Protein AF-A0A522FGK0-F1 (afdb_monomer_lite)

pLDDT: mean 82.78, std 17.63, range [37.12, 97.75]

Structure (mmCIF, N/CA/C/O backbone):
data_AF-A0A522FGK0-F1
#
_entry.id   AF-A0A522FGK0-F1
#
loop_
_atom_site.group_PDB
_atom_site.id
_atom_site.type_symbol
_atom_site.label_atom_id
_atom_site.lab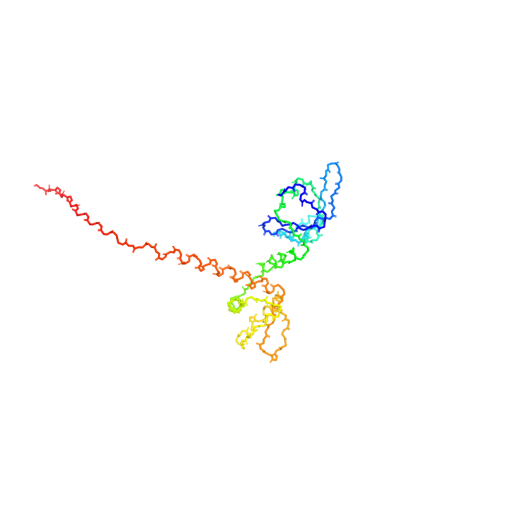el_alt_id
_atom_site.label_comp_id
_atom_site.label_asym_id
_atom_site.label_entity_id
_atom_site.label_seq_id
_atom_site.pdbx_PDB_ins_code
_atom_site.Cartn_x
_atom_site.Cartn_y
_atom_site.Cartn_z
_atom_site.occupancy
_atom_site.B_iso_or_equiv
_atom_site.auth_seq_id
_atom_site.auth_comp_id
_atom_site.auth_asym_id
_atom_site.auth_atom_id
_atom_site.pdbx_PDB_model_num
ATOM 1 N N . MET A 1 1 ? -10.965 -11.462 15.224 1.00 84.38 1 MET A N 1
ATOM 2 C CA . MET A 1 1 ? -9.969 -11.126 16.268 1.00 84.38 1 MET A CA 1
ATOM 3 C C . MET A 1 1 ? -10.663 -11.017 17.625 1.00 84.38 1 MET A C 1
ATOM 5 O O . MET A 1 1 ? -11.863 -10.760 17.637 1.00 84.38 1 MET A O 1
ATOM 9 N N . ASN A 1 2 ? -9.981 -11.245 18.753 1.00 86.81 2 ASN A N 1
ATOM 10 C CA . ASN A 1 2 ? -10.593 -11.098 20.082 1.00 86.81 2 ASN A CA 1
ATOM 11 C C . ASN A 1 2 ? -10.705 -9.606 20.455 1.00 86.81 2 ASN A C 1
ATOM 13 O O . ASN A 1 2 ? -9.817 -8.815 20.149 1.00 86.81 2 ASN A O 1
ATOM 17 N N . HIS A 1 3 ? -11.778 -9.208 21.147 1.00 86.06 3 HIS A N 1
ATOM 18 C CA . HIS A 1 3 ? -12.003 -7.821 21.580 1.00 86.06 3 HIS A CA 1
ATOM 19 C C . HIS A 1 3 ? -10.834 -7.269 22.410 1.00 86.06 3 HIS A C 1
ATOM 21 O O . HIS A 1 3 ? -10.490 -6.097 22.282 1.00 86.06 3 HIS A O 1
ATOM 27 N N . LYS A 1 4 ? -10.198 -8.122 23.227 1.00 85.12 4 LYS A N 1
ATOM 28 C CA . LYS A 1 4 ? -9.060 -7.749 24.087 1.00 85.12 4 LYS A CA 1
ATOM 29 C C . LYS A 1 4 ? -7.779 -7.414 23.309 1.00 85.12 4 LYS A C 1
ATOM 31 O O . LYS A 1 4 ? -6.858 -6.846 23.880 1.00 85.12 4 LYS A O 1
ATOM 36 N N . GLU A 1 5 ? -7.717 -7.756 22.023 1.00 90.00 5 GLU A N 1
ATOM 37 C CA . GLU A 1 5 ? -6.552 -7.531 21.155 1.00 90.00 5 GLU A CA 1
ATOM 38 C C . GLU A 1 5 ? -6.646 -6.208 20.375 1.00 90.00 5 GLU A C 1
ATOM 40 O O . GLU A 1 5 ? -5.714 -5.841 19.652 1.00 90.00 5 GLU A O 1
ATOM 45 N N . ILE A 1 6 ? -7.766 -5.485 20.501 1.00 94.56 6 ILE A N 1
ATOM 46 C CA . ILE A 1 6 ? -7.970 -4.184 19.862 1.00 94.56 6 ILE A CA 1
ATOM 47 C C . ILE A 1 6 ? -7.393 -3.085 20.755 1.00 94.56 6 ILE A C 1
ATOM 49 O O . ILE A 1 6 ? -7.887 -2.825 21.849 1.00 94.56 6 ILE A O 1
ATOM 53 N N . ILE A 1 7 ? -6.338 -2.430 20.274 1.00 95.75 7 ILE A N 1
ATOM 54 C CA . ILE A 1 7 ? -5.534 -1.470 21.029 1.00 95.75 7 ILE A CA 1
ATOM 55 C C . ILE A 1 7 ? -5.532 -0.134 20.286 1.00 95.75 7 ILE A C 1
ATOM 57 O O . ILE A 1 7 ? -5.384 -0.077 19.063 1.00 95.75 7 ILE A O 1
ATOM 61 N N . VAL A 1 8 ? -5.673 0.962 21.031 1.00 96.69 8 VAL A N 1
ATOM 62 C CA . VAL A 1 8 ? -5.547 2.318 20.483 1.00 96.69 8 VAL A CA 1
ATOM 63 C C . VAL A 1 8 ? -4.144 2.526 19.908 1.00 96.69 8 VAL A C 1
ATOM 65 O O . VAL A 1 8 ? -3.147 2.141 20.509 1.00 96.69 8 VAL A O 1
ATOM 68 N N . GLY A 1 9 ? -4.059 3.127 18.722 1.00 94.75 9 GLY A N 1
ATOM 69 C CA . GLY A 1 9 ? -2.803 3.378 18.016 1.00 94.75 9 GLY A CA 1
ATOM 70 C C . GLY A 1 9 ? -2.341 2.237 17.106 1.00 94.75 9 GLY A C 1
ATOM 71 O O . GLY A 1 9 ? -1.549 2.496 16.200 1.00 94.75 9 GLY A O 1
ATOM 72 N N . ARG A 1 10 ? -2.865 1.012 17.265 1.00 96.50 10 ARG A N 1
ATOM 73 C CA . ARG A 1 10 ? -2.608 -0.109 16.341 1.00 96.50 10 ARG A CA 1
ATOM 74 C C . ARG A 1 10 ? -3.381 0.049 15.029 1.00 96.50 10 ARG A C 1
ATOM 76 O O . ARG A 1 10 ? -4.418 0.719 14.957 1.00 96.50 10 ARG A O 1
ATOM 83 N N . ILE A 1 11 ? -2.872 -0.608 13.988 1.00 97.56 11 ILE A N 1
ATOM 84 C CA . ILE A 1 11 ? -3.482 -0.655 12.658 1.00 97.56 11 ILE A CA 1
ATOM 85 C C . ILE A 1 11 ? -3.922 -2.085 12.368 1.00 97.56 11 ILE A C 1
ATOM 87 O O . ILE A 1 11 ? -3.161 -3.023 12.571 1.00 97.56 11 ILE A O 1
ATOM 91 N N . TYR A 1 12 ? -5.141 -2.255 11.873 1.00 97.00 12 TYR A N 1
ATOM 92 C CA . TYR A 1 12 ? -5.731 -3.563 11.619 1.00 97.00 12 TYR A CA 1
ATOM 93 C C . TYR A 1 12 ? -6.048 -3.737 10.139 1.00 97.00 12 TYR A C 1
ATOM 95 O O . TYR A 1 12 ? -6.522 -2.803 9.491 1.00 97.00 12 TYR A O 1
ATOM 103 N N . HIS A 1 13 ? -5.777 -4.935 9.622 1.00 95.56 13 HIS A N 1
ATOM 104 C CA . HIS A 1 13 ? -6.081 -5.367 8.261 1.00 95.56 13 HIS A CA 1
ATOM 105 C C . HIS A 1 13 ? -7.263 -6.340 8.256 1.00 95.56 13 HIS A C 1
ATOM 107 O O . HIS A 1 13 ? -7.367 -7.181 9.150 1.00 95.56 13 HIS A O 1
ATOM 113 N N . ASP A 1 14 ? -8.110 -6.277 7.229 1.00 92.75 14 ASP A N 1
ATOM 114 C CA . ASP A 1 14 ? -9.304 -7.132 7.086 1.00 92.75 14 ASP A CA 1
ATOM 115 C C . ASP A 1 14 ? -9.077 -8.449 6.335 1.00 92.75 14 ASP A C 1
ATOM 117 O O . ASP A 1 14 ? -10.021 -9.163 6.003 1.00 92.75 14 ASP A O 1
ATOM 121 N N . GLY A 1 15 ? -7.821 -8.756 6.014 1.00 87.75 15 GLY A N 1
ATOM 122 C CA . GLY A 1 15 ? -7.454 -9.919 5.203 1.00 87.75 15 GLY A CA 1
ATOM 123 C C . GLY A 1 15 ? -7.708 -9.736 3.703 1.00 87.75 15 GLY A C 1
ATOM 124 O O . GLY A 1 15 ? -7.382 -10.629 2.926 1.00 87.75 15 GLY A O 1
ATOM 125 N N . LYS A 1 16 ? -8.251 -8.590 3.273 1.00 87.62 16 LYS A N 1
ATOM 126 C CA . LYS A 1 16 ? -8.563 -8.295 1.871 1.00 87.62 16 LYS A CA 1
ATOM 127 C C . LYS A 1 16 ? -7.801 -7.065 1.383 1.00 87.62 16 LYS A C 1
ATOM 129 O O . LYS A 1 16 ? -6.759 -7.201 0.750 1.00 87.62 16 LYS A O 1
ATOM 134 N N . ALA A 1 17 ? -8.355 -5.877 1.606 1.00 86.56 17 ALA A N 1
ATOM 135 C CA . ALA A 1 17 ? -7.829 -4.619 1.069 1.00 86.56 17 ALA A CA 1
ATOM 136 C C . ALA A 1 17 ? -8.043 -3.424 2.011 1.00 86.56 17 ALA A C 1
ATOM 138 O O . ALA A 1 17 ? -7.815 -2.279 1.617 1.00 86.56 17 ALA A O 1
ATOM 139 N N . GLY A 1 18 ? -8.536 -3.669 3.224 1.00 92.25 18 GLY A N 1
ATOM 140 C CA . GLY A 1 18 ? -8.841 -2.645 4.205 1.00 92.25 18 GLY A CA 1
ATOM 141 C C . GLY A 1 18 ? -7.754 -2.534 5.266 1.00 92.25 18 GLY A C 1
ATOM 142 O O . GLY A 1 18 ? -7.395 -3.536 5.875 1.00 92.25 18 GLY A O 1
ATOM 143 N N . LEU A 1 19 ? -7.280 -1.314 5.528 1.00 95.94 19 LEU A N 1
ATOM 144 C CA . LEU A 1 19 ? -6.446 -0.972 6.686 1.00 95.94 19 LEU A CA 1
ATOM 145 C C . LEU A 1 19 ? -7.124 0.136 7.485 1.00 95.94 19 LEU A C 1
ATOM 147 O O . LEU A 1 19 ? -7.523 1.155 6.915 1.00 95.94 19 LEU A O 1
ATOM 151 N N . ARG A 1 20 ? -7.239 -0.039 8.803 1.00 96.94 20 ARG A N 1
ATOM 152 C CA . ARG A 1 20 ? -7.841 0.950 9.709 1.00 96.94 20 ARG A CA 1
ATOM 153 C C . ARG A 1 20 ? -6.980 1.138 10.951 1.00 96.94 20 ARG A C 1
ATOM 155 O O . ARG A 1 20 ? -6.606 0.158 11.587 1.00 96.94 20 ARG A O 1
ATOM 162 N N . LYS A 1 21 ? -6.697 2.391 11.310 1.00 97.62 21 LYS A N 1
ATOM 163 C CA . LYS A 1 21 ? -5.990 2.757 12.546 1.00 97.62 21 LYS A CA 1
ATOM 164 C C . LYS A 1 21 ? -6.996 3.065 13.638 1.00 97.62 21 LYS A C 1
ATOM 166 O O . LYS A 1 21 ? -7.840 3.934 13.435 1.00 97.62 21 LYS A O 1
ATOM 171 N N . VAL A 1 22 ? -6.901 2.400 14.783 1.00 97.50 22 VAL A N 1
ATOM 172 C CA . VAL A 1 22 ? -7.754 2.721 15.935 1.00 97.50 22 VAL A CA 1
ATOM 173 C C . VAL A 1 22 ? -7.247 4.010 16.572 1.00 97.50 22 VAL A C 1
ATOM 175 O O . VAL A 1 22 ? -6.083 4.097 16.957 1.00 97.50 22 VAL A O 1
ATOM 178 N N . THR A 1 23 ? -8.110 5.018 16.673 1.00 97.69 23 THR A N 1
ATOM 179 C CA . THR A 1 23 ? -7.758 6.333 17.230 1.00 97.69 23 THR A CA 1
ATOM 180 C C . THR A 1 23 ? -8.230 6.501 18.665 1.00 97.69 23 THR A C 1
ATOM 182 O O . THR A 1 23 ? -7.557 7.169 19.440 1.00 97.69 23 THR A O 1
ATOM 185 N N . SER A 1 24 ? -9.361 5.897 19.035 1.00 97.50 24 SER A N 1
ATOM 186 C CA . SER A 1 24 ? -9.842 5.881 20.419 1.00 97.50 24 SER A CA 1
ATOM 187 C C . SER A 1 24 ? -10.821 4.732 20.651 1.00 97.50 24 SER A C 1
ATOM 189 O O . SER A 1 24 ? -11.473 4.257 19.719 1.00 97.50 24 SER A O 1
ATOM 191 N N . ILE A 1 25 ? -10.927 4.305 21.908 1.00 96.50 25 ILE A N 1
ATOM 192 C CA . ILE A 1 25 ? -11.931 3.353 22.390 1.00 96.50 25 ILE A CA 1
ATOM 193 C C . ILE A 1 25 ? -12.562 3.986 23.628 1.00 96.50 25 ILE A C 1
ATOM 195 O O . ILE A 1 25 ? -11.850 4.308 24.577 1.00 96.50 25 ILE A O 1
ATOM 199 N N . SER A 1 26 ? -13.869 4.230 23.600 1.00 94.56 26 SER A N 1
ATOM 200 C CA . SER A 1 26 ? -14.559 4.966 24.666 1.00 94.56 26 SER A CA 1
ATOM 201 C C . SER A 1 26 ? -16.069 4.731 24.640 1.00 94.56 26 SER A C 1
ATOM 203 O O . SER A 1 26 ? -16.613 4.316 23.620 1.00 94.56 26 SER A O 1
ATOM 205 N N . GLY A 1 27 ? -16.749 5.069 25.737 1.00 88.56 27 GLY A N 1
ATOM 206 C CA . GLY A 1 27 ? -18.213 5.078 25.826 1.00 88.56 27 GLY A CA 1
ATOM 207 C C . GLY A 1 27 ? -18.827 3.835 26.474 1.00 88.56 27 GLY A C 1
ATOM 208 O O . GLY A 1 27 ? -18.135 2.872 26.806 1.00 88.56 27 GLY A O 1
ATOM 209 N N . SER A 1 28 ? -20.147 3.893 26.663 1.00 84.31 28 SER A N 1
ATOM 210 C CA . SER A 1 28 ? -21.004 2.785 27.093 1.00 84.31 28 SER A CA 1
ATOM 211 C C . SER A 1 28 ? -22.317 2.849 26.289 1.00 84.31 28 SER A C 1
ATOM 213 O O . SER A 1 28 ? -23.105 3.767 26.524 1.00 84.31 28 SER A O 1
ATOM 215 N N . PRO A 1 29 ? -22.548 1.949 25.310 1.00 84.44 29 PRO A N 1
ATOM 216 C CA . PRO A 1 29 ? -21.701 0.809 24.950 1.00 84.44 29 PRO A CA 1
ATOM 217 C C . PRO A 1 29 ? -20.343 1.228 24.361 1.00 84.44 29 PRO A C 1
ATOM 219 O O . PRO A 1 29 ? -20.187 2.334 23.847 1.00 84.44 29 PRO A O 1
ATOM 222 N N . ILE A 1 30 ? -19.351 0.334 24.452 1.00 93.50 30 ILE A N 1
ATOM 223 C CA . ILE A 1 30 ? -17.979 0.610 24.002 1.00 93.50 30 ILE A CA 1
ATOM 224 C C . ILE A 1 30 ? -17.957 0.833 22.485 1.00 93.50 30 ILE A C 1
ATOM 226 O O . ILE A 1 30 ? -18.223 -0.087 21.699 1.00 93.50 30 ILE A O 1
ATOM 230 N N . ALA A 1 31 ? -17.573 2.042 22.086 1.00 95.00 31 ALA A N 1
ATOM 231 C CA . ALA A 1 31 ? -17.382 2.445 20.704 1.00 95.00 31 ALA A CA 1
ATOM 232 C C . ALA A 1 31 ? -15.890 2.540 20.359 1.00 95.00 31 ALA A C 1
ATOM 234 O O . ALA A 1 31 ? -15.052 2.937 21.172 1.00 95.00 31 ALA A O 1
ATOM 235 N N . VAL A 1 32 ? -15.563 2.177 19.122 1.00 97.25 32 VAL A N 1
ATOM 236 C CA . VAL A 1 32 ? -14.227 2.260 18.534 1.00 97.25 32 VAL A CA 1
ATOM 237 C C . VAL A 1 32 ? -14.262 3.300 17.431 1.00 97.25 32 VAL A C 1
ATOM 239 O O . VAL A 1 32 ? -14.960 3.126 16.429 1.00 97.25 32 VAL A O 1
ATOM 242 N N . ARG A 1 33 ? -13.457 4.352 17.587 1.00 97.75 33 ARG A N 1
ATOM 243 C CA . ARG A 1 33 ? -13.190 5.312 16.516 1.00 97.75 33 ARG A CA 1
ATOM 244 C C . ARG A 1 33 ? -11.935 4.906 15.776 1.00 97.75 33 ARG A C 1
ATOM 246 O O . ARG A 1 33 ? -10.921 4.547 16.382 1.00 97.75 33 ARG A O 1
ATOM 253 N N . TYR A 1 34 ? -12.001 4.969 14.456 1.00 97.44 34 TYR A N 1
ATOM 254 C CA . TYR A 1 34 ? -10.916 4.532 13.596 1.00 97.44 34 TYR A CA 1
ATOM 255 C C . TYR A 1 34 ? -10.766 5.431 12.375 1.00 97.44 34 TYR A C 1
ATOM 257 O O . TYR A 1 34 ? -11.735 5.991 11.874 1.00 97.44 34 TYR A O 1
ATOM 265 N N . ARG A 1 35 ? -9.545 5.519 11.850 1.00 97.06 35 ARG A N 1
ATOM 266 C CA . ARG A 1 35 ? -9.233 6.177 10.578 1.00 97.06 35 ARG A CA 1
ATOM 267 C C . ARG A 1 35 ? -9.002 5.138 9.489 1.00 97.06 35 ARG A C 1
ATOM 269 O O . ARG A 1 35 ? -8.242 4.193 9.697 1.00 97.06 35 ARG A O 1
ATOM 276 N N . ILE A 1 36 ? -9.615 5.322 8.324 1.00 96.06 36 ILE A N 1
ATOM 277 C CA . ILE A 1 36 ? -9.409 4.454 7.157 1.00 96.06 36 ILE A CA 1
ATOM 278 C C . ILE A 1 36 ? -8.090 4.834 6.474 1.00 96.06 36 ILE A C 1
ATOM 280 O O . ILE A 1 36 ? -7.916 5.973 6.052 1.00 96.06 36 ILE A O 1
ATOM 284 N N . LEU A 1 37 ? -7.162 3.883 6.364 1.00 94.94 37 LEU A N 1
ATOM 285 C CA . LEU A 1 37 ? -5.869 4.059 5.689 1.00 94.94 37 LEU A CA 1
ATOM 286 C C . LEU A 1 37 ? -5.852 3.428 4.293 1.00 94.94 37 LEU A C 1
ATOM 288 O O . LEU A 1 37 ? -5.212 3.946 3.386 1.00 94.94 37 LEU A O 1
ATOM 292 N N . ALA A 1 38 ? -6.576 2.322 4.120 1.00 93.75 38 ALA A N 1
ATOM 293 C CA . ALA A 1 38 ? -6.816 1.683 2.832 1.00 93.75 38 ALA A CA 1
ATOM 294 C C . ALA A 1 38 ? -8.206 1.051 2.830 1.00 93.75 38 ALA A C 1
ATOM 296 O O . ALA A 1 38 ? -8.700 0.629 3.880 1.00 93.75 38 ALA A O 1
ATOM 297 N N . ALA A 1 39 ? -8.824 0.963 1.656 1.00 91.75 39 ALA A N 1
ATOM 298 C CA . ALA A 1 39 ? -10.087 0.269 1.470 1.00 91.75 39 ALA A CA 1
ATOM 299 C C . ALA A 1 39 ? -10.193 -0.319 0.057 1.00 91.75 39 ALA A C 1
ATOM 301 O O . ALA A 1 39 ? -9.549 0.144 -0.892 1.00 91.75 39 ALA A O 1
ATOM 302 N N . LYS A 1 40 ? -11.054 -1.335 -0.090 1.00 88.31 40 LYS A N 1
ATOM 303 C CA . LYS A 1 40 ? -11.440 -1.869 -1.406 1.00 88.31 40 LYS A CA 1
ATOM 304 C C . LYS A 1 40 ? -12.144 -0.800 -2.247 1.00 88.31 40 LYS A C 1
ATOM 306 O O . LYS A 1 40 ? -11.857 -0.666 -3.431 1.00 88.31 40 LYS A O 1
ATOM 311 N N . VAL A 1 41 ? -13.051 -0.058 -1.616 1.00 88.12 41 VAL A N 1
ATOM 312 C CA . VAL A 1 41 ? -13.757 1.087 -2.193 1.00 88.12 41 VAL A CA 1
ATOM 313 C C . VAL A 1 41 ? -13.211 2.333 -1.508 1.00 88.12 41 VAL A C 1
ATOM 315 O O . VAL A 1 41 ? -13.330 2.467 -0.296 1.00 88.12 41 VAL A O 1
ATOM 318 N N . GLU A 1 42 ? -12.551 3.203 -2.269 1.00 89.62 42 GLU A N 1
ATOM 319 C CA . GLU A 1 42 ? -11.869 4.393 -1.731 1.00 89.62 42 GLU A CA 1
ATOM 320 C C . GLU A 1 42 ? -12.663 5.678 -1.928 1.00 89.62 42 GLU A C 1
ATOM 322 O O . GLU A 1 42 ? -12.246 6.725 -1.442 1.00 89.62 42 GLU A O 1
ATOM 327 N N . ARG A 1 43 ? -13.779 5.614 -2.654 1.00 92.19 43 ARG A N 1
ATOM 328 C CA . ARG A 1 43 ? -14.643 6.758 -2.912 1.00 92.19 43 ARG A CA 1
ATOM 329 C C . ARG A 1 43 ? -16.078 6.399 -2.608 1.00 92.19 43 ARG A C 1
ATOM 331 O O . ARG A 1 43 ? -16.515 5.315 -2.984 1.00 92.19 43 ARG A O 1
ATOM 338 N N . ASP A 1 44 ? -16.779 7.327 -1.988 1.00 92.81 44 ASP A N 1
ATOM 339 C CA . ASP A 1 44 ? -18.217 7.247 -1.794 1.00 92.81 44 ASP A CA 1
ATOM 340 C C . ASP A 1 44 ? -18.890 8.435 -2.472 1.00 92.81 44 ASP A C 1
ATOM 342 O O . ASP A 1 44 ? -18.283 9.501 -2.613 1.00 92.81 44 ASP A O 1
ATOM 346 N N . PHE A 1 45 ? -20.106 8.228 -2.962 1.00 92.31 45 PHE A N 1
ATOM 347 C CA . PHE A 1 45 ? -20.869 9.287 -3.607 1.00 92.31 45 PHE A CA 1
ATOM 348 C C . PHE A 1 45 ? -21.665 10.041 -2.545 1.00 92.31 45 PHE A C 1
ATOM 350 O O . PHE A 1 45 ? -22.603 9.501 -1.963 1.00 92.31 45 PHE A O 1
ATOM 357 N N . ASP A 1 46 ? -21.307 11.300 -2.305 1.00 92.00 46 ASP A N 1
ATOM 358 C CA . ASP A 1 46 ? -22.083 12.161 -1.425 1.00 92.00 46 ASP A CA 1
ATOM 359 C C . ASP A 1 46 ? -23.253 12.768 -2.206 1.00 92.00 46 ASP A C 1
ATOM 361 O O . ASP A 1 46 ? -23.076 13.611 -3.088 1.00 92.00 46 ASP A O 1
ATOM 365 N N . TRP A 1 47 ? -24.467 12.345 -1.856 1.00 90.25 47 TRP A N 1
ATOM 366 C CA . TRP A 1 47 ? -25.698 12.804 -2.495 1.00 90.25 47 TRP A CA 1
ATOM 367 C C . TRP A 1 47 ? -25.991 14.287 -2.254 1.00 90.25 47 TRP A C 1
ATOM 369 O O . TRP A 1 47 ? -26.722 14.880 -3.039 1.00 90.25 47 TRP A O 1
ATOM 379 N N . ARG A 1 48 ? -25.436 14.903 -1.201 1.00 92.56 48 ARG A N 1
ATOM 380 C CA . ARG A 1 48 ? -25.659 16.328 -0.909 1.00 92.56 48 ARG A CA 1
ATOM 381 C C . ARG A 1 48 ? -24.806 17.222 -1.792 1.00 92.56 48 ARG A C 1
ATOM 383 O O . ARG A 1 48 ? -25.294 18.220 -2.309 1.00 92.56 48 ARG A O 1
ATOM 390 N N . SER A 1 49 ? -23.532 16.872 -1.948 1.00 92.31 49 SER A N 1
ATOM 391 C CA . SER A 1 49 ? -22.600 17.622 -2.795 1.00 92.31 49 SER A CA 1
ATOM 392 C C . SER A 1 49 ? -22.606 17.163 -4.255 1.00 92.31 49 SER A C 1
ATOM 394 O O . SER A 1 49 ? -22.004 17.829 -5.093 1.00 92.31 49 SER A O 1
ATOM 396 N N . HIS A 1 50 ? -23.282 16.052 -4.574 1.00 93.69 50 HIS A N 1
ATOM 397 C CA . HIS A 1 50 ? -23.241 15.384 -5.879 1.00 93.69 50 HIS A CA 1
ATOM 398 C C . HIS A 1 50 ? -21.807 15.091 -6.358 1.00 93.69 50 HIS A C 1
ATOM 400 O O . HIS A 1 50 ? -21.508 15.128 -7.554 1.00 93.69 50 HIS A O 1
ATOM 406 N N . GLN A 1 51 ? -20.899 14.798 -5.424 1.00 94.31 51 GLN A N 1
ATOM 407 C CA . GLN A 1 51 ? -19.484 14.566 -5.704 1.00 94.31 51 GLN A CA 1
ATOM 408 C C . GLN A 1 51 ? -18.987 13.273 -5.057 1.00 94.31 51 GLN A C 1
ATOM 410 O O . GLN A 1 51 ? -19.442 12.857 -3.993 1.00 94.31 51 GLN A O 1
ATOM 415 N N . TYR A 1 52 ? -18.003 12.641 -5.702 1.00 93.25 52 TYR A N 1
ATOM 416 C CA . TYR A 1 52 ? -17.280 11.520 -5.111 1.00 93.25 52 TYR A CA 1
ATOM 417 C C . TYR A 1 52 ? -16.249 12.029 -4.108 1.00 93.25 52 TYR A C 1
ATOM 419 O O . TYR A 1 52 ? -15.327 12.758 -4.478 1.00 93.25 52 TYR A O 1
ATOM 427 N N . GLN A 1 53 ? -16.358 11.586 -2.861 1.00 93.44 53 GLN A N 1
ATOM 428 C CA . GLN A 1 53 ? -15.432 11.935 -1.790 1.00 93.44 53 GLN A CA 1
ATOM 429 C C . GLN A 1 53 ? -14.534 10.753 -1.448 1.00 93.44 53 GLN A C 1
ATOM 431 O O . GLN A 1 53 ? -14.953 9.599 -1.498 1.00 93.44 53 GLN A O 1
ATOM 436 N N . SER A 1 54 ? -13.277 11.039 -1.107 1.00 91.88 54 SER A N 1
ATOM 437 C CA . SER A 1 54 ? -12.336 10.011 -0.663 1.00 91.88 54 SER A CA 1
ATOM 438 C C . SER A 1 54 ? -12.710 9.505 0.729 1.00 91.88 54 SER A C 1
ATOM 440 O O . SER A 1 54 ? -12.782 10.283 1.676 1.00 91.88 54 SER A O 1
ATOM 442 N N . LEU A 1 55 ? -12.855 8.189 0.869 1.00 92.75 55 LEU A N 1
ATOM 443 C CA . LEU A 1 55 ? -12.982 7.516 2.162 1.00 92.75 55 LEU A CA 1
ATOM 444 C C . LEU A 1 55 ? -11.632 7.378 2.877 1.00 92.75 55 LEU A C 1
ATOM 446 O O . LEU A 1 55 ? -11.587 7.184 4.090 1.00 92.75 55 LEU A O 1
ATOM 450 N N . ILE A 1 56 ? -10.516 7.462 2.149 1.00 94.38 56 ILE A N 1
ATOM 451 C CA . ILE A 1 56 ? -9.184 7.399 2.758 1.00 94.38 56 ILE A CA 1
ATOM 452 C C . ILE A 1 56 ? -8.960 8.649 3.609 1.00 94.38 56 ILE A C 1
ATOM 454 O O . ILE A 1 56 ? -9.158 9.768 3.143 1.00 94.38 56 ILE A O 1
ATOM 458 N N . GLY A 1 57 ? -8.554 8.444 4.861 1.00 93.81 57 GLY A N 1
ATOM 459 C CA . GLY A 1 57 ? -8.416 9.486 5.877 1.00 93.81 57 GLY A CA 1
ATOM 460 C C . GLY A 1 57 ? -9.688 9.744 6.691 1.00 93.81 57 GLY A C 1
ATOM 461 O O . GLY A 1 57 ? -9.586 10.318 7.779 1.00 93.81 57 GLY A O 1
ATOM 462 N N . HIS A 1 58 ? -10.853 9.272 6.228 1.00 94.50 58 HIS A N 1
ATOM 463 C CA . HIS A 1 58 ? -12.120 9.424 6.941 1.00 94.50 58 HIS A CA 1
ATOM 464 C C . HIS A 1 58 ? -12.076 8.727 8.308 1.00 94.50 58 HIS A C 1
ATOM 466 O O . HIS A 1 58 ? -11.492 7.644 8.456 1.00 94.50 58 HIS A O 1
ATOM 472 N N . VAL A 1 59 ? -12.709 9.351 9.305 1.00 96.31 59 VAL A N 1
ATOM 473 C CA . VAL A 1 59 ? -12.838 8.810 10.661 1.00 96.31 59 VAL A CA 1
ATOM 474 C C . VAL A 1 59 ? -14.225 8.203 10.820 1.00 96.31 59 VAL A C 1
ATOM 476 O O . VAL A 1 59 ? -15.224 8.911 10.765 1.00 96.31 59 VAL A O 1
ATOM 479 N N . GLY A 1 60 ? -14.277 6.888 10.998 1.00 94.62 60 GLY A N 1
ATOM 480 C CA . GLY A 1 60 ? -15.501 6.154 11.297 1.00 94.62 60 GLY A CA 1
ATOM 481 C C . GLY A 1 60 ? -15.618 5.814 12.779 1.00 94.62 60 GLY A C 1
ATOM 482 O O . GLY A 1 60 ? -14.647 5.896 13.536 1.00 94.62 60 GLY A O 1
ATOM 483 N N . GLU A 1 61 ? -16.814 5.392 13.168 1.00 96.56 61 GLU A N 1
ATOM 484 C CA . GLU A 1 61 ? -17.125 4.898 14.504 1.00 96.56 61 GLU A CA 1
ATOM 485 C C . GLU A 1 61 ? -18.012 3.655 14.390 1.00 96.56 61 GLU A C 1
ATOM 487 O O . GLU A 1 61 ? -18.889 3.583 13.530 1.00 96.56 61 GLU A O 1
ATOM 492 N N . CYS A 1 62 ? -17.753 2.644 15.216 1.00 96.19 62 CYS A N 1
ATOM 493 C CA . CYS A 1 62 ? -18.583 1.442 15.305 1.00 96.19 62 CYS A CA 1
ATOM 494 C C . CYS A 1 62 ? -18.448 0.800 16.691 1.00 96.19 62 CYS A C 1
ATOM 496 O O . CYS A 1 62 ? -17.608 1.212 17.490 1.00 96.19 62 CYS A O 1
ATOM 498 N N . THR A 1 63 ? -19.248 -0.225 16.985 1.00 96.38 63 THR A N 1
ATOM 499 C CA . THR A 1 63 ? -19.095 -0.987 18.232 1.00 96.38 63 THR A CA 1
ATOM 500 C C . THR A 1 63 ? -17.787 -1.783 18.232 1.00 96.38 63 THR A C 1
ATOM 502 O O . THR A 1 63 ? -17.302 -2.208 17.178 1.00 96.38 63 THR A O 1
ATOM 505 N N . LEU A 1 64 ? -17.224 -2.035 19.420 1.00 95.31 64 LEU A N 1
ATOM 506 C CA . LEU A 1 64 ? -16.013 -2.859 19.558 1.00 95.31 64 LEU A CA 1
ATOM 507 C C . LEU A 1 64 ? -16.168 -4.245 18.922 1.00 95.31 64 LEU A C 1
ATOM 509 O O . LEU A 1 64 ? -15.255 -4.731 18.258 1.00 95.31 64 LEU A O 1
ATOM 513 N N . GLU A 1 65 ? -17.344 -4.848 19.072 1.00 94.31 65 GLU A N 1
ATOM 514 C CA . GLU A 1 65 ? -17.651 -6.151 18.491 1.00 94.31 65 GLU A CA 1
ATOM 515 C C . GLU A 1 65 ? -17.663 -6.120 16.958 1.00 94.31 65 GLU A C 1
ATOM 517 O O . GLU A 1 65 ? -17.052 -6.972 16.309 1.00 94.31 65 GLU A O 1
ATOM 522 N N . ALA A 1 66 ? -18.298 -5.108 16.357 1.00 94.94 66 ALA A N 1
ATOM 523 C CA . ALA A 1 66 ? -18.291 -4.947 14.907 1.00 94.94 66 ALA A CA 1
ATOM 524 C C . ALA A 1 66 ? -16.863 -4.747 14.375 1.00 94.94 66 ALA A C 1
ATOM 526 O O . ALA A 1 66 ? -16.488 -5.347 13.363 1.00 94.94 66 ALA A O 1
ATOM 527 N N . PHE A 1 67 ? -16.044 -3.959 15.080 1.00 95.88 67 PHE A N 1
ATOM 528 C CA . PHE A 1 67 ? -14.648 -3.754 14.704 1.00 95.88 67 PHE A CA 1
ATOM 529 C C . PHE A 1 67 ? -13.836 -5.053 14.779 1.00 95.88 67 PHE A C 1
ATOM 531 O O . PHE A 1 67 ? -13.105 -5.373 13.843 1.00 95.88 67 PHE A O 1
ATOM 538 N N . ALA A 1 68 ? -13.982 -5.830 15.853 1.00 95.06 68 ALA A N 1
ATOM 539 C CA . ALA A 1 68 ? -13.223 -7.061 16.068 1.00 95.06 68 ALA A CA 1
ATOM 540 C C . ALA A 1 68 ? -13.584 -8.197 15.093 1.00 95.06 68 ALA A C 1
ATOM 542 O O . ALA A 1 68 ? -12.731 -9.035 14.779 1.00 95.06 68 ALA A O 1
ATOM 543 N N . ARG A 1 69 ? -14.825 -8.214 14.581 1.00 94.69 69 ARG A N 1
ATOM 544 C CA . ARG A 1 69 ? -15.245 -9.104 13.482 1.00 94.69 69 ARG A CA 1
ATOM 545 C C . ARG A 1 69 ? -14.604 -8.720 12.149 1.00 94.69 69 ARG A C 1
ATOM 547 O O . ARG A 1 69 ? -14.301 -9.595 11.347 1.00 94.69 69 ARG A O 1
ATOM 554 N N . TRP A 1 70 ? -14.409 -7.423 11.910 1.00 94.19 70 TRP A N 1
ATOM 555 C CA . TRP A 1 70 ? -13.742 -6.924 10.707 1.00 94.19 70 TRP A CA 1
ATOM 556 C C . TRP A 1 70 ? -12.216 -7.093 10.771 1.00 94.19 70 TRP A C 1
ATOM 558 O O . TRP A 1 70 ? -11.586 -7.419 9.767 1.00 94.19 70 TRP A O 1
ATOM 568 N N . ALA A 1 71 ? -11.615 -6.872 11.941 1.00 94.56 71 ALA A N 1
ATOM 569 C CA . ALA A 1 71 ? -10.174 -6.951 12.137 1.00 94.56 71 ALA A CA 1
ATOM 570 C C . ALA A 1 71 ? -9.682 -8.408 12.083 1.00 94.56 71 ALA A C 1
ATOM 572 O O . ALA A 1 71 ? -10.083 -9.247 12.893 1.00 94.56 71 ALA A O 1
ATOM 573 N N . ASN A 1 72 ? -8.771 -8.695 11.151 1.00 93.12 72 ASN A N 1
ATOM 574 C CA . ASN A 1 72 ? -8.147 -10.010 11.008 1.00 93.12 72 ASN A CA 1
ATOM 575 C C . ASN A 1 72 ? -6.735 -10.046 11.605 1.00 93.12 72 ASN A C 1
ATOM 577 O O . ASN A 1 72 ? -6.391 -10.964 12.342 1.00 93.12 72 ASN A O 1
ATOM 581 N N . THR A 1 73 ? -5.912 -9.040 11.303 1.00 94.00 73 THR A N 1
ATOM 582 C CA . THR A 1 73 ? -4.500 -9.000 11.719 1.00 94.00 73 THR A CA 1
ATOM 583 C C . THR A 1 73 ? -4.118 -7.597 12.165 1.00 94.00 73 THR A C 1
ATOM 585 O O . THR A 1 73 ? -4.473 -6.626 11.499 1.00 94.00 73 THR A O 1
ATOM 588 N N . GLY A 1 74 ? -3.404 -7.489 13.285 1.00 94.31 74 GLY A N 1
ATOM 589 C CA . GLY A 1 74 ? -2.934 -6.222 13.840 1.00 94.31 74 GLY A CA 1
ATOM 590 C C . GLY A 1 74 ? -1.453 -5.992 13.551 1.00 94.31 74 GLY A C 1
ATOM 591 O O . GLY A 1 74 ? -0.626 -6.861 13.812 1.00 94.31 74 GLY A O 1
ATOM 592 N N . TYR A 1 75 ? -1.114 -4.792 13.102 1.00 95.56 75 TYR A N 1
ATOM 593 C CA . TYR A 1 75 ? 0.233 -4.347 12.762 1.00 95.56 75 TYR A CA 1
ATOM 594 C C . TYR A 1 75 ? 0.620 -3.115 13.578 1.00 95.56 75 TYR A C 1
ATOM 596 O O . TYR A 1 75 ? -0.237 -2.330 13.999 1.00 95.56 75 TYR A O 1
ATOM 604 N N . ASP A 1 76 ? 1.921 -2.958 13.793 1.00 94.75 76 ASP A N 1
ATOM 605 C CA . ASP A 1 76 ? 2.517 -1.672 14.135 1.00 94.75 76 ASP A CA 1
ATOM 606 C C . ASP A 1 76 ? 2.595 -0.763 12.892 1.00 94.75 76 ASP A C 1
ATOM 608 O O . ASP A 1 76 ? 2.177 -1.137 11.794 1.00 94.75 76 ASP A O 1
ATOM 612 N N . GLU A 1 77 ? 3.102 0.459 13.058 1.00 91.31 77 GLU A N 1
ATOM 613 C CA . GLU A 1 77 ? 3.160 1.443 11.970 1.00 91.31 77 GLU A CA 1
ATOM 614 C C . GLU A 1 77 ? 4.058 0.968 10.812 1.00 91.31 77 GLU A C 1
ATOM 616 O O . GLU A 1 77 ? 3.681 1.079 9.646 1.00 91.31 77 GLU A O 1
ATOM 621 N N . ALA A 1 78 ? 5.219 0.379 11.121 1.00 91.19 78 ALA A N 1
ATOM 622 C CA . ALA A 1 78 ? 6.165 -0.100 10.115 1.00 91.19 78 ALA A CA 1
ATOM 623 C C . ALA A 1 78 ? 5.596 -1.275 9.300 1.00 91.19 78 ALA A C 1
ATOM 625 O O . ALA A 1 78 ? 5.642 -1.259 8.066 1.00 91.19 78 ALA A O 1
ATOM 626 N N . GLY A 1 79 ? 5.005 -2.268 9.971 1.00 92.69 79 GLY A N 1
ATOM 627 C CA . GLY A 1 79 ? 4.342 -3.393 9.321 1.00 92.69 79 GLY A CA 1
ATOM 628 C C . GLY A 1 79 ? 3.132 -2.951 8.501 1.00 92.69 79 GLY A C 1
ATOM 629 O O . GLY A 1 79 ? 2.966 -3.379 7.357 1.00 92.69 79 GLY A O 1
ATOM 630 N N . ALA A 1 80 ? 2.321 -2.031 9.030 1.00 92.81 80 ALA A N 1
ATOM 631 C CA . ALA A 1 80 ? 1.179 -1.483 8.308 1.00 92.81 80 ALA A CA 1
ATOM 632 C C . ALA A 1 80 ? 1.598 -0.726 7.043 1.00 92.81 80 ALA A C 1
ATOM 634 O O . ALA A 1 80 ? 0.943 -0.866 6.010 1.00 92.81 80 ALA A O 1
ATOM 635 N N . GLN A 1 81 ? 2.703 0.024 7.092 1.00 92.94 81 GLN A N 1
ATOM 636 C CA . GLN A 1 81 ? 3.233 0.726 5.925 1.00 92.94 81 GLN A CA 1
ATOM 637 C C . GLN A 1 81 ? 3.657 -0.251 4.820 1.00 92.94 81 GLN A C 1
ATOM 639 O O . GLN A 1 81 ? 3.389 -0.005 3.642 1.00 92.94 81 GLN A O 1
ATOM 644 N N . ALA A 1 82 ? 4.266 -1.386 5.177 1.00 90.56 82 ALA A N 1
ATOM 645 C CA . ALA A 1 82 ? 4.605 -2.431 4.212 1.00 90.56 82 ALA A CA 1
ATOM 646 C C . ALA A 1 82 ? 3.349 -3.040 3.558 1.00 90.56 82 ALA A C 1
ATOM 648 O O . ALA A 1 82 ? 3.307 -3.216 2.335 1.00 90.56 82 ALA A O 1
ATOM 649 N N . VAL A 1 83 ? 2.298 -3.304 4.345 1.00 92.62 83 VAL A N 1
ATOM 650 C CA . VAL A 1 83 ? 1.008 -3.791 3.822 1.00 92.62 83 VAL A CA 1
ATOM 651 C C . VAL A 1 83 ? 0.359 -2.746 2.914 1.00 92.62 83 VAL A C 1
ATOM 653 O O . VAL A 1 83 ? -0.094 -3.085 1.822 1.00 92.62 83 VAL A O 1
ATOM 656 N N . LEU A 1 84 ? 0.364 -1.472 3.310 1.00 93.12 84 LEU A N 1
ATOM 657 C CA . LEU A 1 84 ? -0.192 -0.375 2.520 1.00 93.12 84 LEU A CA 1
ATOM 658 C C . LEU A 1 84 ? 0.501 -0.255 1.157 1.00 93.12 84 LEU A C 1
ATOM 660 O O . LEU A 1 84 ? -0.177 -0.202 0.131 1.00 93.12 84 LEU A O 1
ATOM 664 N N . LEU A 1 85 ? 1.838 -0.285 1.134 1.00 92.62 85 LEU A N 1
ATOM 665 C CA . LEU A 1 85 ? 2.618 -0.270 -0.107 1.00 92.62 85 LEU A CA 1
ATOM 666 C C . LEU A 1 85 ? 2.287 -1.471 -1.001 1.00 92.62 85 LEU A C 1
ATOM 668 O O . LEU A 1 85 ? 2.140 -1.311 -2.211 1.00 92.62 85 LEU A O 1
ATOM 672 N N . SER A 1 86 ? 2.115 -2.662 -0.420 1.00 91.56 86 SER A N 1
ATOM 673 C CA . SER A 1 86 ? 1.701 -3.863 -1.159 1.00 91.56 86 SER A CA 1
ATOM 674 C C . SER A 1 86 ? 0.306 -3.709 -1.777 1.00 91.56 86 SER A C 1
ATOM 676 O O . SER A 1 86 ? 0.107 -4.001 -2.959 1.00 91.56 86 SER A O 1
ATOM 678 N N . LEU A 1 87 ? -0.662 -3.183 -1.019 1.00 91.44 87 LEU A N 1
ATOM 679 C CA . LEU A 1 87 ? -2.017 -2.920 -1.512 1.00 91.44 87 LEU A CA 1
ATOM 680 C C . LEU A 1 87 ? -2.028 -1.870 -2.630 1.00 91.44 87 LEU A C 1
ATOM 682 O O . LEU A 1 87 ? -2.728 -2.046 -3.628 1.00 91.44 87 LEU A O 1
ATOM 686 N N . GLN A 1 88 ? -1.236 -0.805 -2.502 1.00 91.56 88 GLN A N 1
ATOM 687 C CA . GLN A 1 88 ? -1.088 0.218 -3.539 1.00 91.56 88 GLN A CA 1
ATOM 688 C C . GLN A 1 88 ? -0.424 -0.350 -4.800 1.00 91.56 88 GLN A C 1
ATOM 690 O O . GLN A 1 88 ? -0.923 -0.142 -5.907 1.00 91.56 88 GLN A O 1
ATOM 695 N N . ALA A 1 89 ? 0.645 -1.136 -4.651 1.00 92.19 89 ALA A N 1
ATOM 696 C CA . ALA A 1 89 ? 1.345 -1.769 -5.766 1.00 92.19 89 ALA A CA 1
ATOM 697 C C . ALA A 1 89 ? 0.424 -2.689 -6.591 1.00 92.19 89 ALA A C 1
ATOM 699 O O . ALA A 1 89 ? 0.479 -2.691 -7.827 1.00 92.19 89 ALA A O 1
ATOM 700 N N . ARG A 1 90 ? -0.487 -3.422 -5.935 1.00 90.94 90 ARG A N 1
ATOM 701 C CA . ARG A 1 90 ? -1.483 -4.278 -6.608 1.00 90.94 90 ARG A CA 1
ATOM 702 C C . ARG A 1 90 ? -2.395 -3.504 -7.560 1.00 90.94 90 ARG A C 1
ATOM 704 O O . ARG A 1 90 ? -2.786 -4.053 -8.586 1.00 90.94 90 ARG A O 1
ATOM 711 N N . LYS A 1 91 ? -2.703 -2.239 -7.257 1.00 90.56 91 LYS A N 1
ATOM 712 C CA . LYS A 1 91 ? -3.593 -1.389 -8.069 1.00 90.56 91 LYS A CA 1
ATOM 713 C C . LYS A 1 91 ? -2.920 -0.839 -9.329 1.00 90.56 91 LYS A C 1
ATOM 715 O O . LYS A 1 91 ? -3.610 -0.422 -10.258 1.00 90.56 91 LYS A O 1
ATOM 720 N N . ILE A 1 92 ? -1.588 -0.838 -9.383 1.00 93.94 92 ILE A N 1
ATOM 721 C CA . ILE A 1 92 ? -0.846 -0.290 -10.521 1.00 93.94 92 ILE A CA 1
ATOM 722 C C . ILE A 1 92 ? -0.892 -1.275 -11.687 1.00 93.94 92 ILE A C 1
ATOM 724 O O . ILE A 1 92 ? -0.349 -2.383 -11.616 1.00 93.94 92 ILE A O 1
ATOM 728 N N . LYS A 1 93 ? -1.534 -0.838 -12.774 1.00 95.38 93 LYS A N 1
ATOM 729 C CA . LYS A 1 93 ? -1.576 -1.551 -14.051 1.00 95.38 93 LYS A CA 1
ATOM 730 C C . LYS A 1 93 ? -0.295 -1.287 -14.836 1.00 95.38 93 LYS A C 1
ATOM 732 O O . LYS A 1 93 ? 0.093 -0.132 -15.035 1.00 95.38 93 LYS A O 1
ATOM 737 N N . LEU A 1 94 ? 0.336 -2.357 -15.300 1.00 95.56 94 LEU A N 1
ATOM 738 C CA . LEU A 1 94 ? 1.513 -2.310 -16.158 1.00 95.56 94 LEU A CA 1
ATOM 739 C C . LEU A 1 94 ? 1.084 -2.562 -17.606 1.00 95.56 94 LEU A C 1
ATOM 741 O O . LEU A 1 94 ? 0.200 -3.372 -17.870 1.00 95.56 94 LEU A O 1
ATOM 745 N N . SER A 1 95 ? 1.682 -1.827 -18.532 1.00 96.06 95 SER A N 1
ATOM 746 C CA . SER A 1 95 ? 1.658 -2.144 -19.957 1.00 96.06 95 SER A CA 1
ATOM 747 C C . SER A 1 95 ? 2.557 -3.358 -20.231 1.00 96.06 95 SER A C 1
ATOM 749 O O . SER A 1 95 ? 3.426 -3.654 -19.407 1.00 96.06 95 SER A O 1
ATOM 751 N N . PRO A 1 96 ? 2.422 -4.031 -21.387 1.00 95.56 96 PRO A N 1
ATOM 752 C CA . PRO A 1 96 ? 3.209 -5.229 -21.684 1.00 95.56 96 PRO A CA 1
ATOM 753 C C . PRO A 1 96 ? 4.727 -5.030 -21.551 1.00 95.56 96 PRO A C 1
ATOM 755 O O . PRO A 1 96 ? 5.404 -5.848 -20.937 1.00 95.56 96 PRO A O 1
ATOM 758 N N . GLY A 1 97 ? 5.264 -3.911 -22.054 1.00 93.88 97 GLY A N 1
ATOM 759 C CA . GLY A 1 97 ? 6.700 -3.618 -21.956 1.00 93.88 97 GLY A CA 1
ATOM 760 C C . GLY A 1 97 ? 7.173 -3.309 -20.531 1.00 93.88 97 GLY A C 1
ATOM 761 O O . GLY A 1 97 ? 8.287 -3.661 -20.158 1.00 93.88 97 GLY A O 1
ATOM 762 N N . GLU A 1 98 ? 6.325 -2.683 -19.712 1.00 96.06 98 GLU A N 1
ATOM 763 C CA . GLU A 1 98 ? 6.630 -2.438 -18.298 1.00 96.06 98 GLU A CA 1
ATOM 764 C C . GLU A 1 98 ? 6.583 -3.734 -17.484 1.00 96.06 98 GLU A C 1
ATOM 766 O O . GLU A 1 98 ? 7.439 -3.942 -16.631 1.00 96.06 98 GLU A O 1
ATOM 771 N N . ASP A 1 99 ? 5.607 -4.608 -17.745 1.00 95.19 99 ASP A N 1
ATOM 772 C CA . ASP A 1 99 ? 5.484 -5.906 -17.076 1.00 95.19 99 ASP A CA 1
ATOM 773 C C . ASP A 1 99 ? 6.679 -6.811 -17.397 1.00 95.19 99 ASP A C 1
ATOM 775 O O . ASP A 1 99 ? 7.308 -7.339 -16.481 1.00 95.19 99 ASP A O 1
ATOM 779 N N . ALA A 1 100 ? 7.066 -6.898 -18.676 1.00 92.88 100 ALA A N 1
ATOM 780 C CA . ALA A 1 100 ? 8.241 -7.650 -19.109 1.00 92.88 100 ALA A CA 1
ATOM 781 C C . ALA A 1 100 ? 9.524 -7.171 -18.406 1.00 92.88 100 ALA A C 1
ATOM 783 O O . ALA A 1 100 ? 10.287 -7.985 -17.879 1.00 92.88 100 ALA A O 1
ATOM 784 N N . PHE A 1 101 ? 9.731 -5.851 -18.326 1.00 92.69 101 PHE A N 1
ATOM 785 C CA . PHE A 1 101 ? 10.862 -5.282 -17.593 1.00 92.69 101 PHE A CA 1
ATOM 786 C C . PHE A 1 101 ? 10.804 -5.622 -16.096 1.00 92.69 101 PHE A C 1
ATOM 788 O O . PHE A 1 101 ? 11.792 -6.083 -15.527 1.00 92.69 101 PHE A O 1
ATOM 795 N N . MET A 1 102 ? 9.647 -5.436 -15.452 1.00 92.31 102 MET A N 1
ATOM 796 C CA . MET A 1 102 ? 9.467 -5.694 -14.019 1.00 92.31 102 MET A CA 1
ATOM 797 C C . MET A 1 102 ? 9.696 -7.164 -13.652 1.00 92.31 102 MET A C 1
ATOM 799 O O . MET A 1 102 ? 10.295 -7.436 -12.615 1.00 92.31 102 MET A O 1
ATOM 803 N N . ARG A 1 103 ? 9.261 -8.109 -14.489 1.00 90.94 103 ARG A N 1
ATOM 804 C CA . ARG A 1 103 ? 9.502 -9.548 -14.289 1.00 90.94 103 ARG A CA 1
ATOM 805 C C . ARG A 1 103 ? 10.966 -9.919 -14.480 1.00 90.94 103 ARG A C 1
ATOM 807 O O . ARG A 1 103 ? 11.545 -10.584 -13.629 1.00 90.94 103 ARG A O 1
ATOM 814 N N . SER A 1 104 ? 11.599 -9.405 -15.537 1.00 88.38 104 SER A N 1
ATOM 815 C CA . SER A 1 104 ? 13.045 -9.557 -15.752 1.00 88.38 104 SER A CA 1
ATOM 816 C C . SER A 1 104 ? 13.854 -9.010 -14.570 1.00 88.38 104 SER A C 1
ATOM 818 O O . SER A 1 104 ? 14.812 -9.638 -14.116 1.00 88.38 104 SER A O 1
ATOM 820 N N . ALA A 1 105 ? 13.440 -7.868 -14.014 1.00 88.31 105 ALA A N 1
ATOM 821 C CA . ALA A 1 105 ? 14.025 -7.315 -12.800 1.00 88.31 105 ALA A CA 1
ATOM 822 C C . ALA A 1 105 ? 13.753 -8.208 -11.575 1.00 88.31 105 ALA A C 1
ATOM 824 O O . ALA A 1 105 ? 14.680 -8.487 -10.822 1.00 88.31 105 ALA A O 1
ATOM 825 N N . ALA A 1 106 ? 12.526 -8.702 -11.388 1.00 86.12 106 ALA A N 1
ATOM 826 C CA . ALA A 1 106 ? 12.161 -9.571 -10.268 1.00 86.12 106 ALA A CA 1
ATOM 827 C C . ALA A 1 106 ? 12.983 -10.872 -10.237 1.00 86.12 106 ALA A C 1
ATOM 829 O O . ALA A 1 106 ? 13.442 -11.266 -9.166 1.00 86.12 106 ALA A O 1
ATOM 830 N N . ALA A 1 107 ? 13.253 -11.474 -11.400 1.00 81.56 107 ALA A N 1
ATOM 831 C CA . ALA A 1 107 ? 14.101 -12.660 -11.519 1.00 81.56 107 ALA A CA 1
ATOM 832 C C . ALA A 1 107 ? 15.551 -12.408 -11.064 1.00 81.56 107 ALA A C 1
ATOM 834 O O . ALA A 1 107 ? 16.192 -13.290 -10.497 1.00 81.56 107 ALA A O 1
ATOM 835 N N . LYS A 1 108 ? 16.067 -11.192 -11.279 1.00 76.25 108 LYS A N 1
ATOM 836 C CA . LYS A 1 108 ? 17.441 -10.792 -10.923 1.00 76.25 108 LYS A CA 1
ATOM 837 C C . LYS A 1 108 ? 17.572 -10.307 -9.482 1.00 76.25 108 LYS A C 1
ATOM 839 O O . LYS A 1 108 ? 18.670 -10.289 -8.931 1.00 76.25 108 LYS A O 1
ATOM 844 N N . VAL A 1 109 ? 16.470 -9.893 -8.863 1.00 68.06 109 VAL A N 1
ATOM 845 C CA . VAL A 1 109 ? 16.451 -9.394 -7.488 1.00 68.06 109 VAL A CA 1
ATOM 846 C C . VAL A 1 109 ? 16.402 -10.586 -6.533 1.00 68.06 109 VAL A C 1
ATOM 848 O O . VAL A 1 109 ? 15.370 -10.947 -5.970 1.00 68.06 109 VAL A O 1
ATOM 851 N N . HIS A 1 110 ? 17.548 -11.231 -6.338 1.00 56.81 110 HIS A N 1
ATOM 852 C CA . HIS A 1 110 ? 17.738 -12.121 -5.201 1.00 56.81 110 HIS A CA 1
ATOM 853 C C . HIS A 1 110 ? 17.987 -11.249 -3.966 1.00 56.81 110 HIS A C 1
ATOM 855 O O . HIS A 1 110 ? 19.080 -10.742 -3.755 1.00 56.81 110 HIS A O 1
ATOM 861 N N . VAL A 1 111 ? 16.923 -11.042 -3.184 1.00 54.75 111 VAL A N 1
ATOM 862 C CA . VAL A 1 111 ? 16.931 -10.363 -1.876 1.00 54.75 111 VAL A CA 1
ATOM 863 C C . VAL A 1 111 ? 17.365 -8.888 -1.957 1.00 54.75 111 VAL A C 1
ATOM 865 O O . VAL A 1 111 ? 18.489 -8.504 -1.650 1.00 54.75 111 VAL A O 1
ATOM 868 N N . ALA A 1 112 ? 16.427 -8.026 -2.356 1.00 46.91 112 ALA A N 1
ATOM 869 C CA . ALA A 1 112 ? 16.592 -6.573 -2.356 1.00 46.91 112 ALA A CA 1
ATOM 870 C C . ALA A 1 112 ? 16.802 -5.996 -0.943 1.00 46.91 112 ALA A C 1
ATOM 872 O O . ALA A 1 112 ? 15.845 -5.640 -0.251 1.00 46.91 112 ALA A O 1
ATOM 873 N N . GLY A 1 113 ? 18.066 -5.800 -0.564 1.00 47.38 113 GLY A N 1
ATOM 874 C CA . GLY A 1 113 ? 18.461 -4.682 0.293 1.00 47.38 113 GLY A CA 1
ATOM 875 C C . GLY A 1 113 ? 18.165 -3.332 -0.383 1.00 47.38 113 GLY A C 1
ATOM 876 O O . GLY A 1 113 ? 17.861 -3.268 -1.578 1.00 47.38 113 GLY A O 1
ATOM 877 N N . GLN A 1 114 ? 18.191 -2.241 0.389 1.00 45.31 114 GLN A N 1
ATOM 878 C CA . GLN A 1 114 ? 17.952 -0.879 -0.110 1.00 45.31 114 GLN A CA 1
ATOM 879 C C . GLN A 1 114 ? 18.815 -0.559 -1.348 1.00 45.31 114 GLN A C 1
ATOM 881 O O . GLN A 1 114 ? 19.983 -0.926 -1.397 1.00 45.31 114 GLN A O 1
ATOM 886 N N . GLY A 1 115 ? 18.236 0.132 -2.339 1.00 54.31 115 GLY A N 1
ATOM 887 C CA . GLY A 1 115 ? 18.961 0.558 -3.541 1.00 54.31 115 GLY A CA 1
ATOM 888 C C . GLY A 1 115 ? 19.049 -0.493 -4.648 1.00 54.31 115 GLY A C 1
ATOM 889 O O . GLY A 1 115 ? 20.095 -0.621 -5.277 1.00 54.31 115 GLY A O 1
ATOM 890 N N . SER A 1 116 ? 17.972 -1.250 -4.901 1.00 69.69 116 SER A N 1
ATOM 891 C CA . SER A 1 116 ? 17.902 -2.231 -5.996 1.00 69.69 116 SER A CA 1
ATOM 892 C C . SER A 1 116 ? 17.986 -1.522 -7.348 1.00 69.69 116 SER A C 1
ATOM 894 O O . SER A 1 116 ? 16.973 -1.176 -7.958 1.00 69.69 116 SER A O 1
ATOM 896 N N . LYS A 1 117 ? 19.211 -1.243 -7.779 1.00 82.81 117 LYS A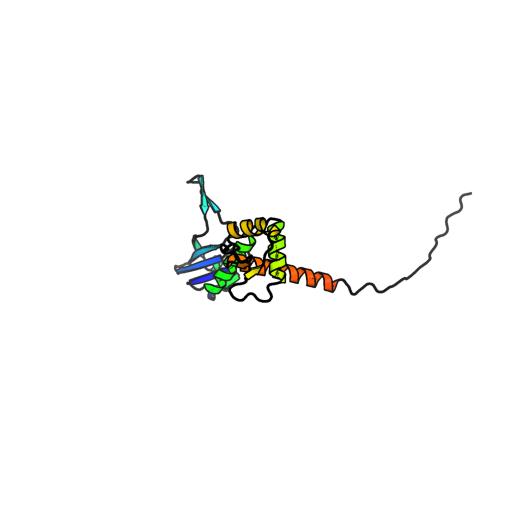 N 1
ATOM 897 C CA . LYS A 1 117 ? 19.505 -0.660 -9.077 1.00 82.81 117 LYS A CA 1
ATOM 898 C C . LYS A 1 117 ? 19.504 -1.765 -10.118 1.00 82.81 117 LYS A C 1
ATOM 900 O O . LYS A 1 117 ? 20.124 -2.806 -9.920 1.00 82.81 117 LYS A O 1
ATOM 905 N N . VAL A 1 118 ? 18.809 -1.536 -11.222 1.00 86.19 118 VAL A N 1
ATOM 906 C CA . VAL A 1 118 ? 18.756 -2.470 -12.347 1.00 86.19 118 VAL A CA 1
ATOM 907 C C . VAL A 1 118 ? 19.167 -1.730 -13.607 1.00 86.19 118 VAL A C 1
ATOM 909 O O . VAL A 1 118 ? 18.685 -0.631 -13.883 1.00 86.19 118 VAL A O 1
ATOM 912 N N . SER A 1 119 ? 20.092 -2.325 -14.353 1.00 87.12 119 SER A N 1
ATOM 913 C CA . SER A 1 119 ? 20.495 -1.814 -15.658 1.00 87.12 119 SER A CA 1
ATOM 914 C C . SER A 1 119 ? 19.378 -2.024 -16.676 1.00 87.12 119 SER A C 1
ATOM 916 O O . SER A 1 119 ? 18.717 -3.063 -16.663 1.00 87.12 119 SER A O 1
ATOM 918 N N . TYR A 1 120 ? 19.201 -1.062 -17.574 1.00 87.31 120 TYR A N 1
ATOM 919 C CA . TYR A 1 120 ? 18.248 -1.143 -18.676 1.00 87.31 120 TYR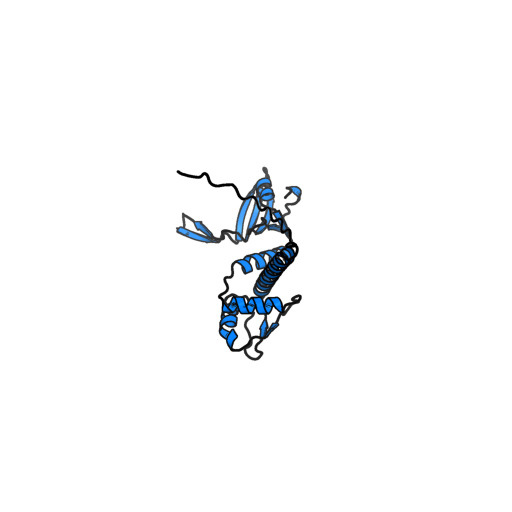 A CA 1
ATOM 920 C C . TYR A 1 120 ? 18.924 -0.768 -19.999 1.00 87.31 120 TYR A C 1
ATOM 922 O O . TYR A 1 120 ? 19.921 -0.047 -20.045 1.00 87.31 120 TYR A O 1
ATOM 930 N N . SER A 1 121 ? 18.377 -1.275 -21.092 1.00 86.62 121 SER A N 1
ATOM 931 C CA . SER A 1 121 ? 18.828 -1.031 -22.458 1.00 86.62 121 SER A CA 1
ATOM 932 C C . SER A 1 121 ? 18.055 0.119 -23.113 1.00 86.62 121 SER A C 1
ATOM 934 O O . SER A 1 121 ? 16.962 0.497 -22.693 1.00 86.62 121 SER A O 1
ATOM 936 N N . HIS A 1 122 ? 18.597 0.687 -24.191 1.00 83.75 122 HIS A N 1
ATOM 937 C CA . HIS A 1 122 ? 17.965 1.815 -24.886 1.00 83.75 122 HIS A CA 1
ATOM 938 C C . HIS A 1 122 ? 16.559 1.487 -25.434 1.00 83.75 122 HIS A C 1
ATOM 940 O O . HIS A 1 122 ? 15.713 2.379 -25.520 1.00 83.75 122 HIS A O 1
ATOM 946 N N . THR A 1 123 ? 16.281 0.219 -25.753 1.00 86.94 123 THR A N 1
ATOM 947 C CA . THR A 1 123 ? 14.969 -0.248 -26.233 1.00 86.94 123 THR A CA 1
ATOM 948 C C . THR A 1 123 ? 13.907 -0.245 -25.129 1.00 86.94 123 THR A C 1
ATOM 950 O O . THR A 1 123 ? 12.722 -0.063 -25.407 1.00 86.94 123 THR A O 1
ATOM 953 N N . GLU A 1 124 ? 14.316 -0.342 -23.863 1.00 88.50 124 GLU A N 1
ATOM 954 C CA . GLU A 1 124 ? 13.429 -0.338 -22.694 1.00 88.50 124 GLU A CA 1
ATOM 955 C C . GLU A 1 124 ? 13.058 1.083 -22.237 1.00 88.50 124 GLU A C 1
ATOM 957 O O . GLU A 1 124 ? 12.222 1.259 -21.351 1.00 88.50 124 GLU A O 1
ATOM 962 N N . GLY A 1 125 ? 13.614 2.128 -22.865 1.00 89.12 125 GLY A N 1
ATOM 963 C CA . GLY A 1 125 ? 13.451 3.518 -22.428 1.00 89.12 125 GLY A CA 1
ATOM 964 C C . GLY A 1 125 ? 11.993 3.983 -22.284 1.00 89.12 125 GLY A C 1
ATOM 965 O O . GLY A 1 125 ? 11.686 4.752 -21.370 1.00 89.12 125 GLY A O 1
ATOM 966 N N . ARG A 1 126 ? 11.075 3.489 -23.133 1.00 91.25 126 ARG A N 1
ATOM 967 C CA . ARG A 1 126 ? 9.630 3.781 -23.019 1.00 91.25 126 ARG A CA 1
ATOM 968 C C . ARG A 1 126 ? 9.010 3.147 -21.774 1.00 91.25 126 ARG A C 1
ATOM 970 O O . ARG A 1 126 ? 8.242 3.817 -21.086 1.00 91.25 126 ARG A O 1
ATOM 977 N N . ALA A 1 127 ? 9.358 1.894 -21.484 1.00 93.38 127 ALA A N 1
ATOM 978 C CA . ALA A 1 127 ? 8.887 1.188 -20.298 1.00 93.38 127 ALA A CA 1
ATOM 979 C C . ALA A 1 127 ? 9.396 1.876 -19.026 1.00 93.38 127 ALA A C 1
ATOM 981 O O . ALA A 1 127 ? 8.605 2.177 -18.137 1.00 93.38 127 ALA A O 1
ATOM 982 N N . ILE A 1 128 ? 10.683 2.239 -18.983 1.00 92.81 128 ILE A N 1
ATOM 983 C CA . ILE A 1 128 ? 11.267 2.955 -17.842 1.00 92.81 128 ILE A CA 1
ATOM 984 C C . ILE A 1 128 ? 10.533 4.268 -17.564 1.00 92.81 128 ILE A C 1
ATOM 986 O O . ILE A 1 128 ? 10.127 4.524 -16.434 1.00 92.81 128 ILE A O 1
ATOM 990 N N . THR A 1 129 ? 10.309 5.094 -18.588 1.00 92.44 129 THR A N 1
ATOM 991 C CA . THR A 1 129 ? 9.591 6.362 -18.402 1.00 92.44 129 THR A CA 1
ATOM 992 C C . THR A 1 129 ? 8.139 6.154 -17.958 1.00 92.44 129 THR A C 1
ATOM 994 O O . THR A 1 129 ? 7.612 6.962 -17.194 1.00 92.44 129 THR A O 1
ATOM 997 N N . GLY A 1 130 ? 7.481 5.076 -18.391 1.00 94.75 130 GLY A N 1
ATOM 998 C CA . GLY A 1 130 ? 6.159 4.701 -17.884 1.00 94.75 130 GLY A CA 1
ATOM 999 C C . GLY A 1 130 ? 6.178 4.332 -16.394 1.00 94.75 130 GLY A C 1
ATOM 1000 O O . GLY A 1 130 ? 5.365 4.841 -15.619 1.00 94.75 130 GLY A O 1
ATOM 1001 N N . LEU A 1 131 ? 7.164 3.538 -15.971 1.00 94.69 131 LEU A N 1
ATOM 1002 C CA . LEU A 1 131 ? 7.355 3.131 -14.576 1.00 94.69 131 LEU A CA 1
ATOM 1003 C C . LEU A 1 131 ? 7.703 4.311 -13.653 1.00 94.69 131 LEU A C 1
ATOM 1005 O O . LEU A 1 131 ? 7.180 4.386 -12.540 1.00 94.69 131 LEU A O 1
ATOM 1009 N N . GLU A 1 132 ? 8.527 5.256 -14.115 1.00 94.00 132 GLU A N 1
ATOM 1010 C CA . GLU A 1 132 ? 8.815 6.517 -13.413 1.00 94.00 132 GLU A CA 1
ATOM 1011 C C . GLU A 1 132 ? 7.537 7.333 -13.190 1.00 94.00 132 GLU A C 1
ATOM 1013 O O . GLU A 1 132 ? 7.245 7.736 -12.065 1.00 94.00 132 GLU A O 1
ATOM 1018 N N . LYS A 1 133 ? 6.716 7.520 -14.235 1.00 94.25 133 LYS A N 1
ATOM 1019 C CA . LYS A 1 133 ? 5.438 8.251 -14.134 1.00 94.25 133 LYS A CA 1
ATOM 1020 C C . LYS A 1 133 ? 4.449 7.599 -13.168 1.00 94.25 133 LYS A C 1
ATOM 1022 O O . LYS A 1 133 ? 3.613 8.285 -12.591 1.00 94.25 133 LYS A O 1
ATOM 1027 N N . LYS A 1 134 ? 4.539 6.280 -12.991 1.00 95.12 134 LYS A N 1
ATOM 1028 C CA . LYS A 1 134 ? 3.729 5.506 -12.038 1.00 95.12 134 LYS A CA 1
ATOM 1029 C C . LYS A 1 134 ? 4.323 5.481 -10.626 1.00 95.12 134 LYS A C 1
ATOM 1031 O O . LYS A 1 134 ? 3.753 4.836 -9.750 1.00 95.12 134 LYS A O 1
ATOM 1036 N N . GLY A 1 135 ? 5.461 6.142 -10.402 1.00 93.56 135 GLY A N 1
ATOM 1037 C CA . GLY A 1 135 ? 6.145 6.197 -9.110 1.00 93.56 135 GLY A CA 1
ATOM 1038 C C . GLY A 1 135 ? 6.801 4.881 -8.689 1.00 93.56 135 GLY A C 1
ATOM 1039 O O . GLY A 1 135 ? 7.129 4.716 -7.515 1.00 93.56 135 GLY A O 1
ATOM 1040 N N . LEU A 1 136 ? 6.980 3.927 -9.609 1.00 93.44 136 LEU A N 1
ATOM 1041 C CA . LEU A 1 136 ? 7.631 2.641 -9.327 1.00 93.44 136 LEU A CA 1
ATOM 1042 C C . LEU A 1 136 ? 9.160 2.750 -9.363 1.00 93.44 136 LEU A C 1
ATOM 1044 O O . LEU A 1 136 ? 9.853 2.005 -8.674 1.00 93.44 136 LEU A O 1
ATOM 1048 N N . LEU A 1 137 ? 9.685 3.703 -10.125 1.00 92.31 137 LEU A N 1
ATOM 1049 C CA . LEU A 1 137 ? 11.107 4.020 -10.176 1.00 92.31 137 LEU A CA 1
ATOM 1050 C C . LEU A 1 137 ? 11.346 5.412 -9.600 1.00 92.31 137 LEU A C 1
ATOM 1052 O O . LEU A 1 137 ? 10.502 6.301 -9.734 1.00 92.31 137 LEU A O 1
ATOM 1056 N N . LEU A 1 138 ? 12.498 5.597 -8.965 1.00 90.00 138 LEU A N 1
ATOM 1057 C CA . LEU A 1 138 ? 13.007 6.925 -8.658 1.00 90.00 138 LEU A CA 1
ATOM 1058 C C . LEU A 1 138 ? 13.437 7.618 -9.964 1.00 90.00 138 LEU A C 1
ATOM 1060 O O . LEU A 1 138 ? 13.877 6.934 -10.892 1.00 90.00 138 LEU A O 1
ATOM 1064 N N . PRO A 1 139 ? 13.325 8.957 -10.061 1.00 80.88 139 PRO A N 1
ATOM 1065 C CA . PRO A 1 139 ? 13.750 9.693 -11.247 1.00 80.88 139 PRO A CA 1
ATOM 1066 C C . PRO A 1 139 ? 15.211 9.395 -11.603 1.00 80.88 139 PRO A C 1
ATOM 1068 O O . PRO A 1 139 ? 16.109 9.599 -10.784 1.00 80.88 139 PRO A O 1
ATOM 1071 N N . ARG A 1 140 ? 15.459 8.903 -12.823 1.00 74.06 140 ARG A N 1
ATOM 1072 C CA . ARG A 1 140 ? 16.810 8.517 -13.247 1.00 74.06 140 ARG A CA 1
ATOM 1073 C C . ARG A 1 140 ? 17.689 9.718 -13.593 1.00 74.06 140 ARG A C 1
ATOM 1075 O O . ARG A 1 140 ? 17.248 10.666 -14.244 1.00 74.06 140 ARG A O 1
ATOM 1082 N N . LEU A 1 141 ? 18.983 9.600 -13.301 1.00 64.31 141 LEU A N 1
ATOM 1083 C CA . LEU A 1 141 ? 20.023 10.343 -14.013 1.00 64.31 141 LEU A CA 1
ATOM 1084 C C . LEU A 1 141 ? 20.372 9.539 -15.273 1.00 64.31 141 LEU A C 1
ATOM 1086 O O . LEU A 1 141 ? 20.898 8.435 -15.177 1.00 64.31 141 LEU A O 1
ATOM 1090 N N . LYS A 1 142 ? 20.067 10.067 -16.468 1.00 67.81 142 LYS A N 1
ATOM 1091 C CA . LYS A 1 142 ? 20.168 9.344 -17.762 1.00 67.81 142 LYS A CA 1
ATOM 1092 C C . LYS A 1 142 ? 21.570 8.815 -18.116 1.00 67.81 142 LYS A C 1
ATOM 1094 O O . LYS A 1 142 ? 21.710 8.104 -19.101 1.00 67.81 142 LYS A O 1
ATOM 1099 N N . ILE A 1 143 ? 22.590 9.177 -17.345 1.00 69.88 143 ILE A N 1
ATOM 1100 C CA . ILE A 1 143 ? 24.005 8.940 -17.642 1.00 69.88 143 ILE A CA 1
ATOM 1101 C C . ILE A 1 143 ? 24.409 7.479 -17.385 1.00 69.88 143 ILE A C 1
ATOM 1103 O O . ILE A 1 143 ? 25.311 6.973 -18.041 1.00 69.88 143 ILE A O 1
ATOM 1107 N N . THR A 1 144 ? 23.743 6.774 -16.466 1.00 77.69 144 THR A N 1
ATOM 1108 C CA . THR A 1 144 ? 24.223 5.468 -15.977 1.00 77.69 144 THR A CA 1
ATOM 1109 C C . THR A 1 144 ? 23.502 4.255 -16.566 1.00 77.69 144 THR A C 1
ATOM 1111 O O . THR A 1 144 ? 23.890 3.134 -16.254 1.00 77.69 144 THR A O 1
ATOM 1114 N N . ASN A 1 145 ? 22.459 4.441 -17.391 1.00 84.44 145 ASN A N 1
ATOM 1115 C CA . ASN A 1 145 ? 21.570 3.360 -17.860 1.00 84.44 145 ASN A CA 1
ATOM 1116 C C . ASN A 1 145 ? 21.095 2.423 -16.730 1.00 84.44 145 ASN A C 1
ATOM 1118 O O . ASN A 1 145 ? 20.870 1.232 -16.931 1.00 84.44 145 ASN A O 1
ATOM 1122 N N . GLN A 1 146 ? 20.940 2.972 -15.525 1.00 87.38 146 GLN A N 1
ATOM 1123 C CA . GLN A 1 146 ? 20.447 2.270 -14.349 1.00 87.38 146 GLN A CA 1
ATOM 1124 C C . GLN A 1 146 ? 19.221 2.984 -13.802 1.00 87.38 146 GLN A C 1
ATOM 1126 O O . GLN A 1 146 ? 19.103 4.209 -13.879 1.00 87.38 146 GLN A O 1
ATOM 1131 N N . VAL A 1 147 ? 18.318 2.202 -13.228 1.00 88.44 147 VAL A N 1
ATOM 1132 C CA . VAL A 1 147 ? 17.124 2.699 -12.547 1.00 88.44 147 VAL A CA 1
ATOM 1133 C C . VAL A 1 147 ? 17.059 2.131 -11.149 1.00 88.44 147 VAL A C 1
ATOM 1135 O O . VAL A 1 147 ? 17.462 0.994 -10.924 1.00 88.44 147 VAL A O 1
ATOM 1138 N N . GLU A 1 148 ? 16.541 2.916 -10.214 1.00 89.69 148 GLU A N 1
ATOM 1139 C CA . GLU A 1 148 ? 16.356 2.501 -8.829 1.00 89.69 148 GLU A CA 1
ATOM 1140 C C . GLU A 1 148 ? 14.868 2.379 -8.516 1.00 89.69 148 GLU A C 1
ATOM 1142 O O . GLU A 1 148 ? 14.075 3.261 -8.854 1.00 89.69 148 GLU A O 1
ATOM 1147 N N . PHE A 1 149 ? 14.480 1.288 -7.860 1.00 90.50 149 PHE A N 1
ATOM 1148 C CA . PHE A 1 149 ? 13.097 1.084 -7.449 1.00 90.50 149 PHE A CA 1
ATOM 1149 C C . PHE A 1 149 ? 12.738 1.907 -6.214 1.00 90.50 149 PHE A C 1
ATOM 1151 O O . PHE A 1 149 ? 13.400 1.844 -5.177 1.00 90.50 149 PHE A O 1
ATOM 1158 N N . SER A 1 150 ? 11.605 2.604 -6.290 1.00 92.00 150 SER A N 1
ATOM 1159 C CA . SER A 1 150 ? 10.997 3.240 -5.122 1.00 92.00 150 SER A CA 1
ATOM 1160 C C . SER A 1 150 ? 10.483 2.176 -4.128 1.00 92.00 150 SER A C 1
ATOM 1162 O O . SER A 1 150 ? 10.401 0.989 -4.463 1.00 92.00 150 SER A O 1
ATOM 1164 N N . PRO A 1 151 ? 10.079 2.540 -2.894 1.00 91.44 151 PRO A N 1
ATOM 1165 C CA . PRO A 1 151 ? 9.384 1.610 -1.996 1.00 91.44 151 PRO A CA 1
ATOM 1166 C C . PRO A 1 151 ? 8.161 0.934 -2.642 1.00 91.44 151 PRO A C 1
ATOM 1168 O O . PRO A 1 151 ? 7.961 -0.267 -2.473 1.00 91.44 151 PRO A O 1
ATOM 1171 N N . LEU A 1 152 ? 7.392 1.681 -3.440 1.00 92.94 152 LEU A N 1
ATOM 1172 C CA . LEU A 1 152 ? 6.232 1.172 -4.175 1.00 92.94 152 LEU A CA 1
ATOM 1173 C C . LEU A 1 152 ? 6.650 0.226 -5.313 1.00 92.94 152 LEU A C 1
ATOM 1175 O O . LEU A 1 152 ? 6.051 -0.834 -5.496 1.00 92.94 152 LEU A O 1
ATOM 1179 N N . GLY A 1 153 ? 7.726 0.574 -6.024 1.00 92.69 153 GLY A N 1
ATOM 1180 C CA . GLY A 1 153 ? 8.379 -0.281 -7.016 1.00 92.69 153 GLY A CA 1
ATOM 1181 C C . GLY A 1 153 ? 8.807 -1.627 -6.455 1.00 92.69 153 GLY A C 1
ATOM 1182 O O . GLY A 1 153 ? 8.473 -2.673 -7.007 1.00 92.69 153 GLY A O 1
ATOM 1183 N N . ARG A 1 154 ? 9.487 -1.606 -5.308 1.00 90.56 154 ARG A N 1
ATOM 1184 C CA . ARG A 1 154 ? 9.931 -2.818 -4.609 1.00 90.56 154 ARG A CA 1
ATOM 1185 C C . ARG A 1 154 ? 8.759 -3.675 -4.151 1.00 90.56 154 ARG A C 1
ATOM 1187 O O . ARG A 1 154 ? 8.790 -4.885 -4.347 1.00 90.56 154 ARG A O 1
ATOM 1194 N N . ALA A 1 155 ? 7.702 -3.066 -3.615 1.00 91.12 155 ALA A N 1
ATOM 1195 C CA . ALA A 1 155 ? 6.488 -3.798 -3.267 1.00 91.12 155 ALA A CA 1
ATOM 1196 C C . ALA A 1 155 ? 5.881 -4.509 -4.494 1.00 91.12 155 ALA A C 1
ATOM 1198 O O . ALA A 1 155 ? 5.481 -5.670 -4.397 1.00 91.12 155 ALA A O 1
ATOM 1199 N N . LYS A 1 156 ? 5.884 -3.858 -5.668 1.00 92.81 156 LYS A N 1
ATOM 1200 C CA . LYS A 1 156 ? 5.436 -4.471 -6.928 1.00 92.81 156 LYS A CA 1
ATOM 1201 C C . LYS A 1 156 ? 6.349 -5.609 -7.393 1.00 92.81 156 LYS A C 1
ATOM 1203 O O . LYS A 1 156 ? 5.839 -6.642 -7.814 1.00 92.81 156 LYS A O 1
ATOM 1208 N N . LEU A 1 157 ? 7.670 -5.451 -7.295 1.00 90.56 157 LEU A N 1
ATOM 1209 C CA . LEU A 1 157 ? 8.630 -6.511 -7.627 1.00 90.56 157 LEU A CA 1
ATOM 1210 C C . LEU A 1 157 ? 8.433 -7.756 -6.760 1.00 90.56 157 LEU A C 1
ATOM 1212 O O . LEU A 1 157 ? 8.349 -8.860 -7.286 1.00 90.56 157 LEU A O 1
ATOM 1216 N N . LEU A 1 158 ? 8.306 -7.579 -5.442 1.00 88.38 158 LEU A N 1
ATOM 1217 C CA . LEU A 1 158 ? 8.081 -8.682 -4.502 1.00 88.38 158 LEU A CA 1
ATOM 1218 C C . LEU A 1 158 ? 6.753 -9.401 -4.776 1.00 88.38 158 LEU A C 1
ATOM 1220 O O . LEU A 1 158 ? 6.671 -10.627 -4.679 1.00 88.38 158 LEU A O 1
ATOM 1224 N N . GLN A 1 159 ? 5.715 -8.654 -5.165 1.00 87.88 159 GLN A N 1
ATOM 1225 C CA . GLN A 1 159 ? 4.456 -9.236 -5.624 1.00 87.88 159 GLN A CA 1
ATOM 1226 C C . GLN A 1 159 ? 4.656 -10.120 -6.868 1.00 87.88 159 GLN A C 1
ATOM 1228 O O . GLN A 1 159 ? 4.119 -11.221 -6.926 1.00 87.88 159 GLN A O 1
ATOM 1233 N N . LEU A 1 160 ? 5.421 -9.662 -7.861 1.00 88.44 160 LEU A N 1
ATOM 1234 C CA . LEU A 1 160 ? 5.658 -10.434 -9.086 1.00 88.44 160 LEU A CA 1
ATOM 1235 C C . LEU A 1 160 ? 6.503 -11.686 -8.812 1.00 88.44 160 LEU A C 1
ATOM 1237 O O . LEU A 1 160 ? 6.132 -12.775 -9.246 1.00 88.44 160 LEU A O 1
ATOM 1241 N N . ALA A 1 161 ? 7.555 -11.555 -8.001 1.00 84.25 161 ALA A N 1
ATOM 1242 C CA . ALA A 1 161 ? 8.417 -12.671 -7.610 1.00 84.25 161 ALA A CA 1
ATOM 1243 C C . ALA A 1 161 ? 7.669 -13.764 -6.821 1.00 84.25 161 ALA A C 1
ATOM 1245 O O . ALA A 1 161 ? 7.979 -14.949 -6.938 1.00 84.25 161 ALA A O 1
ATOM 1246 N N . SER A 1 162 ? 6.674 -13.392 -6.007 1.00 79.50 162 SER A N 1
ATOM 1247 C CA . SER A 1 162 ? 5.858 -14.364 -5.261 1.00 79.50 162 SER A CA 1
ATOM 1248 C C . SER A 1 162 ? 4.843 -15.101 -6.143 1.00 79.50 162 SER A C 1
ATOM 1250 O O . SER A 1 162 ? 4.567 -16.272 -5.889 1.00 79.50 162 SER A O 1
ATOM 1252 N N . CYS A 1 163 ? 4.340 -14.475 -7.213 1.00 66.69 163 CYS A N 1
ATOM 1253 C CA . CYS A 1 163 ? 3.475 -15.148 -8.188 1.00 66.69 163 CYS A CA 1
ATOM 1254 C C . CYS A 1 163 ? 4.223 -16.200 -9.027 1.00 66.69 163 CYS A C 1
ATOM 1256 O O . CYS A 1 163 ? 3.646 -17.236 -9.349 1.00 66.69 163 CYS A O 1
ATOM 1258 N N . GLU A 1 164 ? 5.496 -15.965 -9.355 1.00 61.88 164 GLU A N 1
ATOM 1259 C CA . GLU A 1 164 ? 6.311 -16.899 -10.150 1.00 61.88 164 GLU A CA 1
ATOM 1260 C C . GLU A 1 164 ? 6.663 -18.175 -9.369 1.00 61.88 164 GLU A C 1
ATOM 1262 O O . GLU A 1 164 ? 6.591 -19.276 -9.915 1.00 61.88 164 GLU A O 1
ATOM 1267 N N . LYS A 1 165 ? 6.918 -18.061 -8.059 1.00 57.75 165 LYS A N 1
ATOM 1268 C CA . LYS A 1 165 ? 7.138 -19.231 -7.189 1.00 57.75 165 LYS A CA 1
ATOM 1269 C C . LYS A 1 165 ? 5.898 -20.122 -7.053 1.00 57.75 165 LYS A C 1
ATOM 1271 O O . LYS A 1 165 ? 6.037 -21.338 -6.981 1.00 57.75 165 LYS A O 1
ATOM 1276 N N . GLY A 1 166 ? 4.696 -19.538 -7.070 1.00 50.28 166 GLY A N 1
ATOM 1277 C CA . GLY A 1 166 ? 3.439 -20.296 -7.040 1.00 50.28 166 GLY A CA 1
ATOM 1278 C C . GLY A 1 166 ? 3.150 -21.067 -8.335 1.00 50.28 166 GLY A C 1
ATOM 1279 O O . GLY A 1 166 ? 2.579 -22.149 -8.276 1.00 50.28 166 GLY A O 1
ATOM 1280 N N . HIS A 1 167 ? 3.578 -20.553 -9.495 1.00 39.91 167 HIS A N 1
ATOM 1281 C CA . HIS A 1 167 ? 3.460 -21.275 -10.771 1.00 39.91 167 HIS A CA 1
ATOM 1282 C C . HIS A 1 167 ? 4.494 -22.399 -10.913 1.00 39.91 167 HIS A C 1
ATOM 1284 O O . HIS A 1 167 ? 4.174 -23.447 -11.463 1.00 39.91 167 HIS A O 1
ATOM 1290 N N . SER A 1 168 ? 5.715 -22.218 -10.397 1.00 40.31 168 SER A N 1
ATOM 1291 C CA . SER A 1 168 ? 6.751 -23.256 -10.492 1.00 40.31 168 SER A CA 1
ATOM 1292 C C . SER A 1 168 ? 6.447 -24.490 -9.633 1.00 40.31 168 SER A C 1
ATOM 1294 O O . SER A 1 168 ? 6.807 -25.591 -10.041 1.00 40.31 168 SER A O 1
ATOM 1296 N N . ALA A 1 169 ? 5.770 -24.328 -8.488 1.00 37.12 169 ALA A N 1
ATOM 1297 C CA . ALA A 1 169 ? 5.346 -25.446 -7.638 1.00 37.12 169 ALA A CA 1
ATOM 1298 C C . ALA A 1 169 ? 4.216 -26.279 -8.276 1.00 37.12 169 ALA A C 1
ATOM 1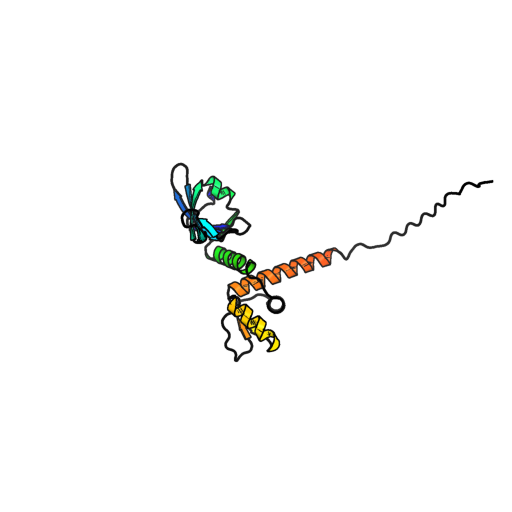300 O O . ALA A 1 169 ? 4.219 -27.499 -8.183 1.00 37.12 169 ALA A O 1
ATOM 1301 N N . ALA A 1 170 ? 3.295 -25.640 -9.005 1.00 38.19 170 ALA A N 1
ATOM 1302 C CA . ALA A 1 170 ? 2.189 -26.337 -9.668 1.00 38.19 170 ALA A CA 1
ATOM 1303 C C . ALA A 1 170 ? 2.627 -27.180 -10.884 1.00 38.19 170 ALA A C 1
ATOM 1305 O O . ALA A 1 170 ? 1.924 -28.104 -11.275 1.00 38.19 170 ALA A O 1
ATOM 1306 N N . ILE A 1 171 ? 3.782 -26.878 -11.489 1.00 45.59 171 ILE A N 1
ATOM 1307 C CA . ILE A 1 171 ? 4.317 -27.639 -12.632 1.00 45.59 171 ILE A CA 1
ATOM 1308 C C . ILE A 1 171 ? 5.131 -28.858 -12.159 1.00 45.59 171 ILE A C 1
ATOM 1310 O O . ILE A 1 171 ? 5.288 -29.816 -12.909 1.00 45.59 171 ILE A O 1
ATOM 1314 N N . SER A 1 172 ? 5.616 -28.862 -10.912 1.00 42.94 172 SER A N 1
ATOM 1315 C CA . SER A 1 172 ? 6.436 -29.962 -10.379 1.00 42.94 172 SER A CA 1
ATOM 1316 C C . SER A 1 172 ? 5.626 -31.122 -9.783 1.00 42.94 172 SER A C 1
ATOM 1318 O O . SER A 1 172 ? 6.166 -32.215 -9.675 1.00 42.94 172 SER A O 1
ATOM 1320 N N . GLU A 1 173 ? 4.339 -30.941 -9.466 1.00 42.19 173 GLU A N 1
ATOM 1321 C CA . GLU A 1 173 ? 3.469 -32.017 -8.945 1.00 42.19 173 GLU A CA 1
ATOM 1322 C C . GLU A 1 173 ? 2.720 -32.809 -10.041 1.00 42.19 173 GLU A C 1
ATOM 1324 O O . GLU A 1 173 ? 2.022 -33.771 -9.741 1.00 42.19 173 GLU A O 1
ATOM 1329 N N . GLY A 1 174 ? 2.861 -32.440 -11.322 1.00 37.69 174 GLY A N 1
ATOM 1330 C CA . GLY A 1 174 ? 2.145 -33.074 -12.443 1.00 37.69 174 GLY A CA 1
ATOM 1331 C C . GLY A 1 174 ? 2.951 -34.077 -13.279 1.00 37.69 174 GLY A C 1
ATOM 1332 O O . GLY A 1 174 ? 2.445 -34.536 -14.300 1.00 37.69 174 GLY A O 1
ATOM 1333 N N . ALA A 1 175 ? 4.200 -34.382 -12.909 1.00 42.09 175 ALA A N 1
ATOM 1334 C CA . ALA A 1 175 ? 5.122 -35.167 -13.743 1.00 42.09 175 ALA A CA 1
ATOM 1335 C C . ALA A 1 175 ? 5.376 -36.610 -13.263 1.00 42.09 175 ALA A C 1
ATOM 1337 O O . ALA A 1 175 ? 6.147 -37.327 -13.896 1.00 42.09 175 ALA A O 1
ATOM 1338 N N . GLU A 1 176 ? 4.718 -37.069 -12.196 1.00 47.25 176 GLU A N 1
ATOM 1339 C CA . GLU A 1 176 ? 4.882 -38.431 -11.670 1.00 47.25 176 GLU A CA 1
ATOM 1340 C C . GLU A 1 176 ? 3.524 -39.121 -11.502 1.00 47.25 176 GLU A C 1
ATOM 1342 O O . GLU A 1 176 ? 3.008 -39.219 -10.400 1.00 47.25 176 GLU A O 1
ATOM 1347 N N . HIS A 1 177 ? 2.911 -39.550 -12.610 1.00 46.91 177 HIS A N 1
ATOM 1348 C CA . HIS A 1 177 ? 2.078 -40.763 -12.688 1.00 46.91 177 HIS A CA 1
ATOM 1349 C C . HIS A 1 177 ? 1.503 -40.911 -14.103 1.00 46.91 177 HIS A C 1
ATOM 1351 O O . HIS A 1 177 ? 0.355 -40.579 -14.379 1.00 46.91 177 HIS A O 1
ATOM 1357 N N . HIS A 1 178 ? 2.304 -41.456 -15.014 1.00 44.38 178 HIS A N 1
ATOM 1358 C CA . HIS A 1 178 ? 1.759 -42.204 -16.144 1.00 44.38 178 HIS A CA 1
ATOM 1359 C C . HIS A 1 178 ? 2.665 -43.405 -16.400 1.00 44.38 178 HIS A C 1
ATOM 1361 O O . HIS A 1 178 ? 3.509 -43.407 -17.289 1.00 44.38 178 HIS A O 1
ATOM 1367 N N . SER A 1 179 ? 2.496 -44.414 -15.548 1.00 44.88 179 SER A N 1
ATOM 1368 C CA . SER A 1 179 ? 3.017 -45.758 -15.768 1.00 44.88 179 SER A CA 1
ATOM 1369 C C . SER A 1 179 ? 1.840 -46.634 -16.184 1.00 44.88 179 SER A C 1
ATOM 1371 O O . SER A 1 179 ? 0.929 -46.865 -15.395 1.00 44.88 179 SER A O 1
ATOM 1373 N N . GLU A 1 180 ? 1.853 -47.001 -17.463 1.00 48.91 180 GLU A N 1
ATOM 1374 C CA . GLU A 1 180 ? 1.304 -48.216 -18.074 1.00 48.91 180 GLU A CA 1
ATOM 1375 C C . GLU A 1 180 ? 0.444 -49.138 -17.198 1.00 48.91 180 GLU A C 1
ATOM 1377 O O . GLU A 1 180 ? 0.956 -49.862 -16.348 1.00 48.91 180 GLU A O 1
ATOM 1382 N N . GLN A 1 181 ? -0.840 -49.237 -17.551 1.00 44.00 181 GLN A N 1
ATOM 1383 C CA . GLN A 1 181 ? -1.569 -50.505 -17.536 1.00 44.00 181 GLN A CA 1
ATOM 1384 C C . GLN A 1 181 ? -2.349 -50.620 -18.853 1.00 44.00 181 GLN A C 1
ATOM 1386 O O . GLN A 1 181 ? -3.393 -50.001 -19.041 1.00 44.00 181 GLN A O 1
ATOM 1391 N N . MET A 1 182 ? -1.768 -51.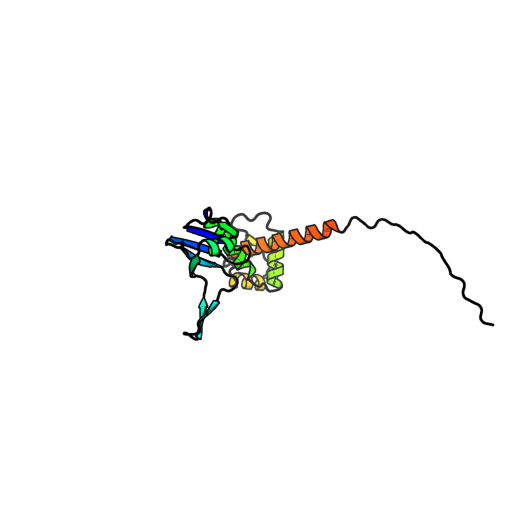359 -19.802 1.00 45.38 182 MET A N 1
ATOM 1392 C CA . MET A 1 182 ? -2.482 -51.951 -20.931 1.00 45.38 182 MET A CA 1
ATOM 1393 C C . MET A 1 182 ? -3.134 -53.242 -20.425 1.00 45.38 182 MET A C 1
ATOM 1395 O O . MET A 1 182 ? -2.450 -54.251 -20.276 1.00 45.38 182 MET A O 1
ATOM 1399 N N . GLU A 1 183 ? -4.439 -53.213 -20.181 1.00 47.66 183 GLU A N 1
ATOM 1400 C CA . GLU A 1 183 ? -5.274 -54.416 -20.182 1.00 47.66 183 GLU A CA 1
ATOM 1401 C C . GLU A 1 183 ? -6.099 -54.383 -21.468 1.00 47.66 183 GLU A C 1
ATOM 1403 O O . GLU A 1 183 ? -6.927 -53.497 -21.686 1.00 47.66 183 GLU A O 1
ATOM 1408 N N . GLY A 1 184 ? -5.764 -55.296 -22.378 1.00 48.94 184 GLY A N 1
ATOM 1409 C CA . GLY A 1 184 ? -6.548 -55.577 -23.567 1.00 48.94 184 GLY A CA 1
ATOM 1410 C C . GLY A 1 184 ? -7.475 -56.740 -23.266 1.00 48.94 184 GLY A C 1
ATOM 1411 O O . GLY A 1 184 ? -6.998 -57.866 -23.174 1.00 48.94 184 GLY A O 1
ATOM 1412 N N . ASP A 1 185 ? -8.770 -56.457 -23.159 1.00 46.06 185 ASP A N 1
ATOM 1413 C CA . ASP A 1 185 ? -9.817 -57.471 -23.205 1.00 46.06 185 ASP A CA 1
ATOM 1414 C C . ASP A 1 185 ? -10.546 -57.371 -24.548 1.00 46.06 185 ASP A C 1
ATOM 1416 O O . ASP A 1 185 ? -11.207 -56.385 -24.883 1.00 46.06 185 ASP A O 1
ATOM 1420 N N . ASP A 1 186 ? -10.333 -58.418 -25.338 1.00 54.06 186 ASP A N 1
ATOM 1421 C CA . ASP A 1 186 ? -10.917 -58.696 -26.639 1.00 54.06 186 ASP A CA 1
ATOM 1422 C C . ASP A 1 186 ? -12.209 -59.501 -26.410 1.00 54.06 186 ASP A C 1
ATOM 1424 O O . ASP A 1 186 ? -12.177 -60.723 -26.274 1.00 54.06 186 ASP A O 1
ATOM 1428 N N . GLU A 1 187 ? -13.358 -58.824 -26.320 1.00 53.91 187 GLU A N 1
ATOM 1429 C CA . GLU A 1 187 ? -14.672 -59.477 -26.368 1.00 53.91 187 GLU A CA 1
ATOM 1430 C C . GLU A 1 187 ? -15.493 -58.959 -27.553 1.00 53.91 187 GLU A C 1
ATOM 1432 O O . GLU A 1 187 ? -16.081 -57.876 -27.561 1.00 53.91 187 GLU A O 1
ATOM 1437 N N . ASN A 1 188 ? -15.522 -59.797 -28.585 1.00 59.94 188 ASN A N 1
ATOM 1438 C CA . ASN A 1 188 ? -16.291 -59.656 -29.808 1.00 59.94 188 ASN A CA 1
ATOM 1439 C C . ASN A 1 188 ? -17.684 -60.304 -29.632 1.00 59.94 188 ASN A C 1
ATOM 1441 O O . ASN A 1 188 ? -17.751 -61.519 -29.432 1.00 59.94 188 ASN A O 1
ATOM 1445 N N . PRO A 1 189 ? -18.811 -59.573 -29.735 1.00 65.88 189 PRO A N 1
ATOM 1446 C CA . PRO A 1 189 ? -20.134 -60.194 -29.750 1.00 65.88 189 PRO A CA 1
ATOM 1447 C C . PRO A 1 189 ? -20.556 -60.617 -31.177 1.00 65.88 189 PRO A C 1
ATOM 1449 O O . PRO A 1 189 ? -20.379 -59.854 -32.134 1.00 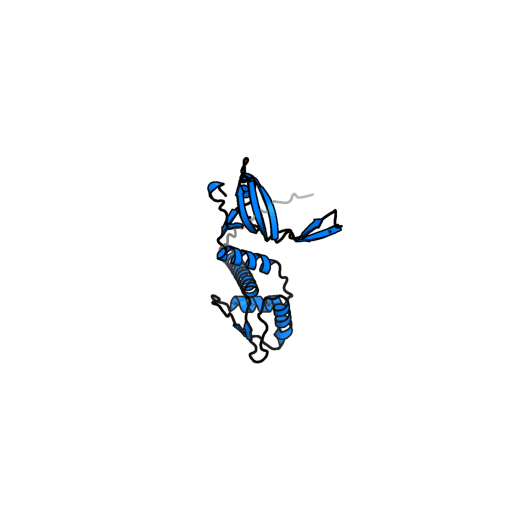65.88 189 PRO A O 1
ATOM 1452 N N . PRO A 1 190 ? -21.172 -61.803 -31.361 1.00 63.84 190 PRO A N 1
ATOM 1453 C CA . PRO A 1 190 ? -21.610 -62.265 -32.674 1.00 63.84 190 PRO A CA 1
ATOM 1454 C C . PRO A 1 190 ? -22.851 -61.503 -33.164 1.00 63.84 190 PRO A C 1
ATOM 1456 O O . PRO A 1 190 ? -23.827 -61.306 -32.438 1.00 63.84 190 PRO A O 1
ATOM 1459 N N . ARG A 1 191 ? -22.824 -61.105 -34.441 1.00 63.59 191 ARG A N 1
ATOM 1460 C CA . ARG A 1 191 ? -23.971 -60.531 -35.161 1.00 63.59 191 ARG A CA 1
ATOM 1461 C C . ARG A 1 191 ? -25.000 -61.621 -35.507 1.00 63.59 191 ARG A C 1
ATOM 1463 O O . ARG A 1 191 ? -24.594 -62.697 -35.945 1.00 63.59 191 ARG A O 1
ATOM 1470 N N . PRO A 1 192 ? -26.312 -61.348 -35.414 1.00 62.62 192 PRO A N 1
ATOM 1471 C CA . PRO A 1 192 ? -27.338 -62.252 -35.922 1.00 62.62 192 PRO A CA 1
ATOM 1472 C C . PRO A 1 192 ? -27.403 -62.226 -37.459 1.00 62.62 192 PRO A C 1
ATOM 1474 O O . PRO A 1 192 ? -27.426 -61.161 -38.080 1.00 62.62 192 PRO A O 1
ATOM 1477 N N . HIS A 1 193 ? -27.451 -63.418 -38.058 1.00 54.69 193 HIS A N 1
ATOM 1478 C CA . HIS A 1 193 ? -27.732 -63.638 -39.475 1.00 54.69 193 HIS A CA 1
ATOM 1479 C C . HIS A 1 193 ? -29.192 -63.284 -39.798 1.00 54.69 193 HIS A C 1
ATOM 1481 O O . HIS A 1 193 ? -30.116 -63.789 -39.165 1.00 54.69 193 HIS A O 1
ATOM 1487 N N . LEU A 1 194 ? -29.382 -62.447 -40.818 1.00 50.12 194 LEU A N 1
ATOM 1488 C CA . LEU A 1 194 ? -30.632 -62.306 -41.559 1.00 50.12 194 LEU A CA 1
ATOM 1489 C C . LEU A 1 194 ? -30.491 -63.081 -42.872 1.00 50.12 194 LEU A C 1
ATOM 1491 O O . LEU A 1 194 ? -29.757 -62.635 -43.754 1.00 50.12 194 LEU A O 1
ATOM 1495 N N . ALA A 1 195 ? -31.158 -64.233 -42.944 1.00 49.75 195 ALA A N 1
ATOM 1496 C CA . ALA A 1 195 ? -31.943 -64.767 -44.067 1.00 49.75 195 ALA A CA 1
ATOM 1497 C C . ALA A 1 195 ? -32.319 -66.221 -43.751 1.00 49.75 195 ALA A C 1
ATOM 1499 O O . ALA A 1 195 ? -31.389 -67.040 -43.581 1.00 49.75 195 ALA A O 1
#

Sequence (195 aa):
MNHKEIIVGRIYHDGKAGLRKVTSISGSPIAVRYRILAAKVERDFDWRSHQYQSLIGHVGECTLEAFARWANTGYDEAGAQAVLLSLQARKIKLSPGEDAFMRSAAAKVHVAGQGSKVSYSHTEGRAITGLEKKGLLLPRLKITNQVEFSPLGRAKLLQLASCEKGHSAAISEGAEHHSEQMEGDDENPPRPHLA

Radius of gyration: 27.02 Å; chains: 1; bounding box: 56×82×71 Å

Secondary structure (DSSP, 8-state):
--GGG--TT-EEE-SSS-EEEEEEEETTTTEEEEEEEE-S--EEEETTTTEEEE-TT-EEEEEHHHHHHH--EEE-HHHHHHHHHHHHHHH-PPPHHHHHHHHHHHHH-SS--S--EEE--GGGHHHHHHHHHTTSBPPP-TTSSEEEB-HHHHHHHHHHHHHHHHHHHHHHSSSS-----------PPPPPP--

Foldseek 3Di:
DDLVPDDAQKWFDQVPWWIWHFHDWDDVVIKTKIATQTDPDQWDQDPVVRDTDGSHRDIDMDGSVVVVNRGDDIDHPVVVVLVSLLSLLVPDDADPLLVVVLLVLLVVPPDDDAWSKDADDPVSVVSVVVCVVVQQWDDDPPPPSIITGDSSVVSNSVVSNVVVVVVVVVVVVPPPDDDDDDDDDDDDDDDDDDD